Protein AF-A0A6J6DS98-F1 (afdb_monomer_lite)

Structure (mmCIF, N/CA/C/O backbone):
data_AF-A0A6J6DS98-F1
#
_entry.id   AF-A0A6J6DS98-F1
#
loop_
_atom_site.group_PDB
_atom_site.id
_atom_site.type_symbol
_atom_site.label_atom_id
_atom_site.label_alt_id
_atom_site.label_comp_id
_atom_site.label_asym_id
_atom_site.label_entity_id
_atom_site.label_seq_id
_atom_site.pdbx_PDB_ins_code
_atom_site.Cartn_x
_atom_site.Cartn_y
_atom_site.Cartn_z
_atom_site.occupancy
_atom_site.B_iso_or_equiv
_atom_site.auth_seq_id
_atom_site.auth_comp_id
_atom_site.auth_asym_id
_atom_site.auth_atom_id
_atom_site.pdbx_PDB_model_num
ATOM 1 N N . MET A 1 1 ? 5.295 13.228 29.742 1.00 42.59 1 MET A N 1
ATOM 2 C CA . MET A 1 1 ? 6.468 13.276 28.841 1.00 42.59 1 MET A CA 1
ATOM 3 C C . MET A 1 1 ? 5.951 13.680 27.473 1.00 42.59 1 MET A C 1
ATOM 5 O O . MET A 1 1 ? 4.895 13.184 27.105 1.00 42.59 1 MET A O 1
ATOM 9 N N . ALA A 1 2 ? 6.601 14.609 26.771 1.00 43.84 2 ALA A N 1
ATOM 10 C CA . ALA A 1 2 ? 6.193 14.952 25.409 1.00 43.84 2 ALA A CA 1
ATOM 11 C C . ALA A 1 2 ? 6.398 13.718 24.515 1.00 43.84 2 ALA A C 1
ATOM 13 O O . ALA A 1 2 ? 7.506 13.181 24.490 1.00 43.84 2 ALA A O 1
ATOM 14 N N . ARG A 1 3 ? 5.339 13.235 23.849 1.00 55.69 3 ARG A N 1
ATOM 15 C CA . ARG A 1 3 ? 5.468 12.199 22.814 1.00 55.69 3 ARG A CA 1
ATOM 16 C C . ARG A 1 3 ? 6.373 12.773 21.723 1.00 55.69 3 ARG A C 1
ATOM 18 O O . ARG A 1 3 ? 6.116 13.870 21.235 1.00 55.69 3 ARG A O 1
ATOM 25 N N . THR A 1 4 ? 7.465 12.085 21.405 1.00 60.44 4 THR A N 1
ATOM 26 C CA . THR A 1 4 ? 8.293 12.443 20.252 1.00 60.44 4 THR A CA 1
ATOM 27 C C . THR A 1 4 ? 7.434 12.260 19.011 1.00 60.44 4 THR A C 1
ATOM 29 O O . THR A 1 4 ? 6.952 11.161 18.766 1.00 60.44 4 THR A O 1
ATOM 32 N N . GLU A 1 5 ? 7.197 13.336 18.270 1.00 79.94 5 GLU A N 1
ATOM 33 C CA . GLU A 1 5 ? 6.419 13.279 17.038 1.00 79.94 5 GLU A CA 1
ATOM 34 C C . GLU A 1 5 ? 7.203 12.477 15.989 1.00 79.94 5 GLU A C 1
ATOM 36 O O . GLU A 1 5 ? 8.348 12.804 15.669 1.00 79.94 5 GLU A O 1
ATOM 41 N N . ILE A 1 6 ? 6.617 11.373 15.523 1.00 87.44 6 ILE A N 1
ATOM 42 C CA . ILE A 1 6 ? 7.236 10.442 14.574 1.00 87.44 6 ILE A CA 1
ATOM 43 C C . ILE A 1 6 ? 6.803 10.858 13.174 1.00 87.44 6 ILE A C 1
ATOM 45 O O . ILE A 1 6 ? 5.604 10.885 12.890 1.00 87.44 6 ILE A O 1
ATOM 49 N N . SER A 1 7 ? 7.760 11.164 12.296 1.00 90.12 7 SER A N 1
ATOM 50 C CA . SER A 1 7 ? 7.437 11.596 10.934 1.00 90.12 7 SER A CA 1
ATOM 51 C C . SER A 1 7 ? 6.866 10.449 10.096 1.00 90.12 7 SER A C 1
ATOM 53 O O . SER A 1 7 ? 7.230 9.288 10.292 1.00 90.12 7 SER A O 1
ATOM 55 N N . ASP A 1 8 ? 6.031 10.758 9.101 1.00 89.62 8 ASP A N 1
ATOM 56 C CA . ASP A 1 8 ? 5.483 9.753 8.172 1.00 89.62 8 ASP A CA 1
ATOM 57 C C . ASP A 1 8 ? 6.584 8.931 7.498 1.00 89.62 8 ASP A C 1
ATOM 59 O O . ASP A 1 8 ? 6.461 7.726 7.299 1.00 89.62 8 ASP A O 1
ATOM 63 N N . HIS A 1 9 ? 7.715 9.573 7.202 1.00 90.88 9 HIS A N 1
ATOM 64 C CA . HIS A 1 9 ? 8.884 8.897 6.660 1.00 90.88 9 HIS A CA 1
ATOM 65 C C . HIS A 1 9 ? 9.471 7.870 7.637 1.00 90.88 9 HIS A C 1
ATOM 67 O O . HIS A 1 9 ? 9.831 6.762 7.239 1.00 90.88 9 HIS A O 1
ATOM 73 N N . GLN A 1 10 ? 9.571 8.218 8.922 1.00 91.75 10 GLN A N 1
ATOM 74 C CA . GLN A 1 10 ? 10.015 7.280 9.950 1.00 91.75 10 GLN A CA 1
ATOM 75 C C . GLN A 1 10 ? 9.019 6.132 10.117 1.00 91.75 10 GLN A C 1
ATOM 77 O O . GLN A 1 10 ? 9.457 4.986 10.211 1.00 91.75 10 GLN A O 1
ATOM 82 N N . LYS A 1 11 ? 7.710 6.414 10.097 1.00 94.25 11 LYS A N 1
ATOM 83 C CA . LYS A 1 11 ? 6.667 5.380 10.143 1.00 94.25 11 LYS A CA 1
ATOM 84 C C . LYS A 1 11 ? 6.778 4.423 8.962 1.00 94.25 11 LYS A C 1
ATOM 86 O O . LYS A 1 11 ? 6.770 3.222 9.180 1.00 94.25 11 LYS A O 1
ATOM 91 N N . GLU A 1 12 ? 6.991 4.924 7.747 1.00 94.44 12 GLU A N 1
ATOM 92 C CA . GLU A 1 12 ? 7.200 4.093 6.554 1.00 94.44 12 GLU A CA 1
ATOM 93 C C . GLU A 1 12 ? 8.419 3.166 6.719 1.00 94.44 12 GLU A C 1
ATOM 95 O O . GLU A 1 12 ? 8.331 1.956 6.511 1.00 94.44 12 GLU A O 1
ATOM 100 N N . VAL A 1 13 ? 9.563 3.698 7.172 1.00 94.56 13 VAL A N 1
ATOM 101 C CA . VAL A 1 13 ? 10.764 2.883 7.443 1.00 94.56 13 VAL A CA 1
ATOM 102 C C . VAL A 1 13 ? 10.492 1.822 8.512 1.00 94.56 13 VAL A C 1
ATOM 104 O O . VAL A 1 13 ? 10.955 0.686 8.381 1.00 94.56 13 VAL A O 1
ATOM 107 N N . LEU A 1 14 ? 9.790 2.187 9.586 1.00 96.31 14 LEU A N 1
ATOM 108 C CA . LEU A 1 14 ? 9.451 1.271 10.672 1.00 96.31 14 LEU A CA 1
ATOM 109 C C . LEU A 1 14 ? 8.449 0.211 10.218 1.00 96.31 14 LEU A C 1
ATOM 111 O O . LEU A 1 14 ? 8.661 -0.950 10.545 1.00 96.31 14 LEU A O 1
ATOM 115 N N . ALA A 1 15 ? 7.442 0.560 9.419 1.00 97.06 15 ALA A N 1
ATOM 116 C CA . ALA A 1 15 ? 6.448 -0.369 8.893 1.00 97.06 15 ALA A CA 1
ATOM 117 C C . ALA A 1 15 ? 7.119 -1.516 8.127 1.00 97.06 15 ALA A C 1
ATOM 119 O O . ALA A 1 15 ? 6.913 -2.678 8.465 1.00 97.06 15 ALA A O 1
ATOM 120 N N . TRP A 1 16 ? 8.024 -1.214 7.189 1.00 96.94 16 TRP A N 1
ATOM 121 C CA . TRP A 1 16 ? 8.769 -2.253 6.463 1.00 96.94 16 TRP A CA 1
ATOM 122 C C . TRP A 1 16 ? 9.658 -3.106 7.371 1.00 96.94 16 TRP A C 1
ATOM 124 O O . TRP A 1 16 ? 9.783 -4.312 7.157 1.00 96.94 16 TRP A O 1
ATOM 134 N N . LYS A 1 17 ? 10.278 -2.510 8.399 1.00 96.00 17 LYS A N 1
ATOM 135 C CA . LYS A 1 17 ? 11.080 -3.270 9.369 1.00 96.00 17 LYS A CA 1
ATOM 136 C C . LYS A 1 17 ? 10.211 -4.193 10.219 1.00 96.00 17 LYS A C 1
ATOM 138 O O . LYS A 1 17 ? 10.568 -5.353 10.375 1.00 96.00 17 LYS A O 1
ATOM 143 N N . ILE A 1 18 ? 9.089 -3.695 10.736 1.00 96.44 18 ILE A N 1
ATOM 144 C CA . ILE A 1 18 ? 8.149 -4.471 11.550 1.00 96.44 18 ILE A CA 1
ATOM 145 C C . ILE A 1 18 ? 7.563 -5.605 10.715 1.00 96.44 18 ILE A C 1
ATOM 147 O O . ILE A 1 18 ? 7.580 -6.735 11.178 1.00 96.44 18 ILE A O 1
ATOM 151 N N . MET A 1 19 ? 7.142 -5.355 9.471 1.00 95.62 19 MET A N 1
ATOM 152 C CA . MET A 1 19 ? 6.647 -6.416 8.587 1.00 95.62 19 MET A CA 1
ATOM 153 C C . MET A 1 19 ? 7.697 -7.489 8.302 1.00 95.62 19 MET A C 1
ATOM 155 O O . MET A 1 19 ? 7.393 -8.678 8.324 1.00 95.62 19 MET A O 1
ATOM 159 N N . GLY A 1 20 ? 8.948 -7.082 8.065 1.00 92.94 20 GLY A N 1
ATOM 160 C CA . GLY A 1 20 ? 10.054 -8.020 7.885 1.00 92.94 20 GLY A CA 1
ATOM 161 C C . GLY A 1 20 ? 10.330 -8.882 9.121 1.00 92.94 20 GLY A C 1
ATOM 162 O O . GLY A 1 20 ? 10.739 -10.028 8.962 1.00 92.94 20 GLY A O 1
ATOM 163 N N . GLU A 1 21 ? 10.106 -8.356 10.328 1.00 91.38 21 GLU A N 1
ATOM 164 C CA . GLU A 1 21 ? 10.203 -9.125 11.575 1.00 91.38 21 GLU A CA 1
ATOM 165 C C . GLU A 1 21 ? 8.950 -9.976 11.824 1.00 91.38 21 GLU A C 1
ATOM 167 O O . GLU A 1 21 ? 9.078 -11.127 12.218 1.00 91.38 21 GLU A O 1
ATOM 172 N N . ALA A 1 22 ? 7.748 -9.478 11.530 1.00 91.56 22 ALA A N 1
ATOM 173 C CA . ALA A 1 22 ? 6.502 -10.229 11.678 1.00 91.56 22 ALA A CA 1
ATOM 174 C C . ALA A 1 22 ? 6.496 -11.499 10.812 1.00 91.56 22 ALA A C 1
ATOM 176 O O . ALA A 1 22 ? 6.168 -12.578 11.300 1.00 91.56 22 ALA A O 1
ATOM 177 N N . LEU A 1 23 ? 6.968 -11.400 9.564 1.00 89.81 23 LEU A N 1
ATOM 178 C CA . LEU A 1 23 ? 7.145 -12.549 8.666 1.00 89.81 23 LEU A CA 1
ATOM 179 C C . LEU A 1 23 ? 8.096 -13.629 9.211 1.00 89.81 23 LEU A C 1
ATOM 181 O O . LEU A 1 23 ? 8.074 -14.751 8.720 1.00 89.81 23 LEU A O 1
ATOM 185 N N . ARG A 1 24 ? 8.936 -13.320 10.210 1.00 85.25 24 ARG A N 1
ATOM 186 C CA . ARG A 1 24 ? 9.807 -14.315 10.862 1.00 85.25 24 ARG A CA 1
ATOM 187 C C . ARG A 1 24 ? 9.074 -15.193 11.860 1.00 85.25 24 ARG A C 1
ATOM 189 O O . ARG A 1 24 ? 9.526 -16.298 12.134 1.00 85.25 24 ARG A O 1
ATOM 196 N N . PHE A 1 25 ? 7.969 -14.692 12.399 1.00 82.50 25 PHE A N 1
ATOM 197 C CA . PHE A 1 25 ? 7.216 -15.357 13.454 1.00 82.50 25 PHE A CA 1
ATOM 198 C C . PHE A 1 25 ? 5.956 -16.048 12.937 1.00 82.50 25 PHE A C 1
ATOM 200 O O . PHE A 1 25 ? 5.491 -16.990 13.574 1.00 82.50 25 PHE A O 1
ATOM 207 N N . ILE A 1 26 ? 5.412 -15.602 11.800 1.00 84.06 26 ILE A N 1
ATOM 208 C CA . ILE A 1 26 ? 4.175 -16.147 11.240 1.00 84.06 26 ILE A CA 1
ATOM 209 C C . ILE A 1 26 ? 4.497 -17.240 10.217 1.00 84.06 26 ILE A C 1
ATOM 211 O O . ILE A 1 26 ? 5.080 -16.965 9.171 1.00 84.06 26 ILE A O 1
ATOM 215 N N . ASP A 1 27 ? 4.058 -18.471 10.485 1.00 79.38 27 ASP A N 1
ATOM 216 C CA . ASP A 1 27 ? 4.181 -19.590 9.541 1.00 79.38 27 ASP A CA 1
ATOM 217 C C . ASP A 1 27 ? 2.947 -19.709 8.635 1.00 79.38 27 ASP A C 1
ATOM 219 O O . ASP A 1 27 ? 2.172 -20.664 8.705 1.00 79.38 27 ASP A O 1
ATOM 223 N N . GLN A 1 28 ? 2.725 -18.688 7.810 1.00 82.69 28 GLN A N 1
ATOM 224 C CA . GLN A 1 28 ? 1.667 -18.670 6.800 1.00 82.69 28 GLN A CA 1
ATOM 225 C C . GLN A 1 28 ? 2.231 -18.162 5.471 1.00 82.69 28 GLN A C 1
ATOM 227 O O . GLN A 1 28 ? 3.170 -17.366 5.449 1.00 82.69 28 GLN A O 1
ATOM 232 N N . ASP A 1 29 ? 1.650 -18.607 4.356 1.00 85.00 29 ASP A N 1
ATOM 233 C CA . ASP A 1 29 ? 1.965 -18.047 3.038 1.00 85.00 29 ASP A CA 1
ATOM 234 C C . ASP A 1 29 ? 1.260 -16.693 2.900 1.00 85.00 29 ASP A C 1
ATOM 236 O O . ASP A 1 29 ? 0.074 -16.618 2.562 1.00 85.00 29 ASP A O 1
ATOM 240 N N . LEU A 1 30 ? 1.985 -15.633 3.262 1.00 89.81 30 LEU A N 1
ATOM 241 C CA . LEU A 1 30 ? 1.482 -14.266 3.313 1.00 89.81 30 LEU A CA 1
ATOM 242 C C . LEU A 1 30 ? 2.013 -13.428 2.158 1.00 89.81 30 LEU A C 1
ATOM 244 O O . LEU A 1 30 ? 3.120 -13.616 1.652 1.00 89.81 30 LEU A O 1
ATOM 248 N N . VAL A 1 31 ? 1.220 -12.439 1.773 1.00 90.06 31 VAL A N 1
ATOM 249 C CA . VAL A 1 31 ? 1.548 -11.473 0.729 1.00 90.06 31 VAL A CA 1
ATOM 250 C C . VAL A 1 31 ? 1.290 -10.055 1.219 1.00 90.06 31 VAL A C 1
ATOM 252 O O . VAL A 1 31 ? 0.510 -9.830 2.145 1.00 90.06 31 VAL A O 1
ATOM 255 N N . PHE A 1 32 ? 1.975 -9.097 0.599 1.00 92.19 32 PHE A N 1
ATOM 256 C CA . PHE A 1 32 ? 1.816 -7.681 0.907 1.00 92.19 32 PHE A CA 1
ATOM 257 C C . PHE A 1 32 ? 0.614 -7.088 0.182 1.00 92.19 32 PHE A C 1
ATOM 259 O O . PHE A 1 32 ? 0.380 -7.391 -0.987 1.00 92.19 32 PHE A O 1
ATOM 266 N N . ALA A 1 33 ? -0.085 -6.185 0.860 1.00 89.56 33 ALA A N 1
ATOM 267 C CA . ALA A 1 33 ? -1.083 -5.313 0.262 1.00 89.56 33 ALA A CA 1
ATOM 268 C C . ALA A 1 33 ? -1.032 -3.926 0.917 1.00 89.56 33 ALA A C 1
ATOM 270 O O . ALA A 1 33 ? -0.822 -3.820 2.126 1.00 89.56 33 ALA A O 1
ATOM 271 N N . ASP A 1 34 ? -1.246 -2.877 0.124 1.00 89.19 34 ASP A N 1
ATOM 272 C CA . ASP A 1 34 ? -1.616 -1.560 0.645 1.00 89.19 34 ASP A CA 1
ATOM 273 C C . ASP A 1 34 ? -3.147 -1.529 0.745 1.00 89.19 34 ASP A C 1
ATOM 275 O O . ASP A 1 34 ? -3.840 -1.563 -0.272 1.00 89.19 34 ASP A O 1
ATOM 279 N N . LEU A 1 35 ? -3.670 -1.535 1.974 1.00 86.75 35 LEU A N 1
ATOM 280 C CA . LEU A 1 35 ? -5.106 -1.551 2.250 1.00 86.75 35 LEU A CA 1
ATOM 281 C C . LEU A 1 35 ? -5.560 -0.221 2.842 1.00 86.75 35 LEU A C 1
ATOM 283 O O . LEU A 1 35 ? -4.871 0.392 3.661 1.00 86.75 35 LEU A O 1
ATOM 287 N N . HIS A 1 36 ? -6.780 0.167 2.484 1.00 84.88 36 HIS A N 1
ATOM 288 C CA . HIS A 1 36 ? -7.376 1.435 2.886 1.00 84.88 36 HIS A CA 1
ATOM 289 C C . HIS A 1 36 ? -8.718 1.249 3.618 1.00 84.88 36 HIS A C 1
ATOM 291 O O . HIS A 1 36 ? -9.769 1.685 3.125 1.00 84.88 36 HIS A O 1
ATOM 297 N N . PRO A 1 37 ? -8.732 0.588 4.796 1.00 79.56 37 PRO A N 1
ATOM 298 C CA . PRO A 1 37 ? -9.970 0.315 5.514 1.00 79.56 37 PRO A CA 1
ATOM 299 C C . PRO A 1 37 ? -10.691 1.605 5.930 1.00 79.56 37 PRO A C 1
ATOM 301 O O . PRO A 1 37 ? -10.142 2.709 5.911 1.00 79.56 37 PRO A O 1
ATOM 304 N N . GLY A 1 38 ? -11.970 1.470 6.291 1.00 73.19 38 GLY A N 1
ATOM 305 C CA . GLY A 1 38 ? -12.798 2.617 6.678 1.00 73.19 38 GLY A CA 1
ATOM 306 C C . GLY A 1 38 ? -13.121 3.569 5.522 1.00 73.19 38 GLY A C 1
ATOM 307 O O . GLY A 1 38 ? -13.529 4.701 5.760 1.00 73.19 38 GLY A O 1
ATOM 308 N N . GLY A 1 39 ? -12.952 3.126 4.276 1.00 64.62 39 GLY A N 1
ATOM 309 C CA . GLY A 1 39 ? -13.270 3.932 3.105 1.00 64.62 39 GLY A CA 1
ATOM 310 C C . GLY A 1 39 ? -12.155 4.900 2.695 1.00 64.62 39 GLY A C 1
ATOM 311 O O . GLY A 1 39 ? -12.459 6.020 2.291 1.00 64.62 39 GLY A O 1
ATOM 312 N N . GLY A 1 40 ? -10.880 4.536 2.893 1.00 68.62 40 GLY A N 1
ATOM 313 C CA . GLY A 1 40 ? -9.751 5.461 2.703 1.00 68.62 40 GLY A CA 1
ATOM 314 C C . GLY A 1 40 ? -9.308 6.215 3.957 1.00 68.62 40 GLY A C 1
ATOM 315 O O . GLY A 1 40 ? -8.419 7.055 3.874 1.00 68.62 40 GLY A O 1
ATOM 316 N N . GLN A 1 41 ? -9.911 5.942 5.118 1.00 70.50 41 GLN A N 1
ATOM 317 C CA . GLN A 1 41 ? -9.569 6.624 6.376 1.00 70.50 41 GLN A CA 1
ATOM 318 C C . GLN A 1 41 ? -8.209 6.214 6.936 1.00 70.50 41 GLN A C 1
ATOM 320 O O . GLN A 1 41 ? -7.605 6.963 7.702 1.00 70.50 41 GLN A O 1
ATOM 325 N N . TYR A 1 42 ? -7.747 5.025 6.570 1.00 83.06 42 TYR A N 1
ATOM 326 C CA . TYR A 1 42 ? -6.487 4.474 7.028 1.00 83.06 42 TYR A CA 1
ATOM 327 C C . TYR A 1 42 ? -5.584 4.172 5.838 1.00 83.06 42 TYR A C 1
ATOM 329 O O . TYR A 1 42 ? -6.048 3.861 4.740 1.00 83.06 42 TYR A O 1
ATOM 337 N N . ASP A 1 43 ? -4.283 4.262 6.078 1.00 89.19 43 ASP A N 1
ATOM 338 C CA . ASP A 1 43 ? -3.249 3.878 5.128 1.00 89.19 43 ASP A CA 1
ATOM 339 C C . ASP A 1 43 ? -2.444 2.740 5.748 1.00 89.19 43 ASP A C 1
ATOM 341 O O . ASP A 1 43 ? -1.606 2.972 6.624 1.00 89.19 43 ASP A O 1
ATOM 345 N N . CYS A 1 44 ? -2.758 1.506 5.356 1.00 92.00 44 CYS A N 1
ATOM 346 C CA . CYS A 1 44 ? -2.230 0.315 5.999 1.00 92.00 44 CYS A CA 1
ATOM 347 C C . CYS A 1 44 ? -1.313 -0.471 5.066 1.00 92.00 44 CYS A C 1
ATOM 349 O O . CYS A 1 44 ? -1.780 -1.099 4.115 1.00 92.00 44 CYS A O 1
ATOM 351 N N . LEU A 1 45 ? -0.031 -0.567 5.427 1.00 95.12 45 LEU A N 1
ATOM 352 C CA . LEU A 1 45 ? 0.788 -1.670 4.931 1.00 95.12 45 LEU A CA 1
ATOM 353 C C . LEU A 1 45 ? 0.289 -2.945 5.613 1.00 95.12 45 LEU A C 1
ATOM 355 O O . LEU A 1 45 ? 0.181 -2.976 6.841 1.00 95.12 45 LEU A O 1
ATOM 359 N N . SER A 1 46 ? -0.033 -3.973 4.834 1.00 93.81 46 SER A N 1
ATOM 360 C CA . SER A 1 46 ? -0.762 -5.142 5.328 1.00 93.81 46 SER A CA 1
ATOM 361 C C . SER A 1 46 ? -0.141 -6.462 4.877 1.00 93.81 46 SER A C 1
ATOM 363 O O . SER A 1 46 ? 0.444 -6.546 3.797 1.00 93.81 46 SER A O 1
ATOM 365 N N . LEU A 1 47 ? -0.301 -7.493 5.708 1.00 93.50 47 LEU A N 1
ATOM 366 C CA . LEU A 1 47 ? -0.065 -8.895 5.383 1.00 93.50 47 LEU A CA 1
ATOM 367 C C . LEU A 1 47 ? -1.404 -9.621 5.310 1.00 93.50 47 LEU A C 1
ATOM 369 O O . LEU A 1 47 ? -2.208 -9.559 6.248 1.00 93.50 47 LEU A O 1
ATOM 373 N N . ILE A 1 48 ? -1.616 -10.329 4.209 1.00 91.56 48 ILE A N 1
ATOM 374 C CA . ILE A 1 48 ? -2.838 -11.089 3.951 1.00 91.56 48 ILE A CA 1
ATOM 375 C C . ILE A 1 48 ? -2.504 -12.492 3.442 1.00 91.56 48 ILE A C 1
ATOM 377 O O . ILE A 1 48 ? -1.425 -12.708 2.889 1.00 91.56 48 ILE A O 1
ATOM 381 N N . SER A 1 49 ? -3.418 -13.444 3.619 1.00 89.56 49 SER A N 1
ATOM 382 C CA . SER A 1 49 ? -3.286 -14.787 3.044 1.00 89.56 49 SER A CA 1
ATOM 383 C C . SER A 1 49 ? -3.649 -14.811 1.553 1.00 89.56 49 SER A C 1
ATOM 385 O O . SER A 1 49 ? -4.234 -13.864 1.017 1.00 89.56 49 SER A O 1
ATOM 387 N N . ARG A 1 50 ? -3.377 -15.931 0.870 1.00 84.94 50 ARG A N 1
ATOM 388 C CA . ARG A 1 50 ? -3.814 -16.149 -0.525 1.00 84.94 50 ARG A CA 1
ATOM 389 C C . ARG A 1 50 ? -5.332 -16.132 -0.705 1.00 84.94 50 ARG A C 1
ATOM 391 O O . ARG A 1 50 ? -5.831 -15.820 -1.788 1.00 84.94 50 ARG A O 1
ATOM 398 N N . GLU A 1 51 ? -6.064 -16.459 0.350 1.00 86.69 51 GLU A N 1
ATOM 399 C CA . GLU A 1 51 ? -7.524 -16.431 0.429 1.00 86.69 51 GLU A CA 1
ATOM 400 C C . GLU A 1 51 ? -8.071 -15.037 0.762 1.00 86.69 51 GLU A C 1
ATOM 402 O O . GLU A 1 51 ? -9.280 -14.890 0.947 1.00 86.69 51 GLU A O 1
ATOM 407 N N . SER A 1 52 ? -7.198 -14.023 0.797 1.00 85.00 52 SER A N 1
ATOM 408 C CA . SER A 1 52 ? -7.534 -12.626 1.085 1.00 85.00 52 SER A CA 1
ATOM 409 C C . SER A 1 52 ? -7.929 -12.385 2.545 1.00 85.00 52 SER A C 1
ATOM 411 O O . SER A 1 52 ? -8.603 -11.402 2.853 1.00 85.00 52 SER A O 1
ATOM 413 N N . GLU A 1 53 ? -7.526 -13.269 3.466 1.00 88.94 53 GLU A N 1
ATOM 414 C CA . GLU A 1 53 ? -7.722 -13.031 4.894 1.00 88.94 53 GLU A CA 1
ATOM 415 C C . GLU A 1 53 ? -6.691 -12.024 5.403 1.00 88.94 53 GLU A C 1
ATOM 417 O O . GLU A 1 53 ? -5.491 -12.202 5.204 1.00 88.94 53 GLU A O 1
ATOM 422 N N . ILE A 1 54 ? -7.152 -10.979 6.092 1.00 90.06 54 ILE A N 1
ATOM 423 C CA . ILE A 1 54 ? -6.267 -9.988 6.706 1.00 90.06 54 ILE A CA 1
ATOM 424 C C . ILE A 1 54 ? -5.644 -10.580 7.969 1.00 90.06 54 ILE A C 1
ATOM 426 O O . ILE A 1 54 ? -6.358 -10.929 8.911 1.00 90.06 54 ILE A O 1
ATOM 430 N N . VAL A 1 55 ? -4.313 -10.666 7.989 1.00 91.25 55 VAL A N 1
ATOM 431 C CA . VAL A 1 55 ? -3.548 -11.180 9.132 1.00 91.25 55 VAL A CA 1
ATOM 432 C C . VAL A 1 55 ? -3.010 -10.035 9.977 1.00 91.25 55 VAL A C 1
ATOM 434 O O . VAL A 1 55 ? -3.171 -10.045 11.194 1.00 91.25 55 VAL A O 1
ATOM 437 N N . LEU A 1 56 ? -2.414 -9.028 9.338 1.00 94.31 56 LEU A N 1
ATOM 438 C CA . LEU A 1 56 ? -1.840 -7.873 10.021 1.00 94.31 56 LEU A CA 1
ATOM 439 C C . LEU A 1 56 ? -1.981 -6.618 9.163 1.00 94.31 56 LEU A C 1
ATOM 441 O O . LEU A 1 56 ? -1.662 -6.642 7.980 1.00 94.31 56 LEU A O 1
ATOM 445 N N . MET A 1 57 ? -2.384 -5.509 9.769 1.00 95.19 57 MET A N 1
ATOM 446 C CA . MET A 1 57 ? -2.369 -4.173 9.176 1.00 95.19 57 MET A CA 1
ATOM 447 C C . MET A 1 57 ? -1.590 -3.230 10.080 1.00 95.19 57 MET A C 1
ATOM 449 O O . MET A 1 57 ? -1.850 -3.189 11.279 1.00 95.19 57 MET A O 1
ATOM 453 N N . LEU A 1 58 ? -0.676 -2.444 9.516 1.00 96.75 58 LEU A N 1
ATOM 454 C CA . LEU A 1 58 ? 0.027 -1.377 10.225 1.00 96.75 58 LEU A CA 1
ATOM 455 C C . LEU A 1 58 ? -0.434 -0.023 9.685 1.00 96.75 58 LEU A C 1
ATOM 457 O O . LEU A 1 58 ? -0.112 0.328 8.550 1.00 96.75 58 LEU A O 1
ATOM 461 N N . ASN A 1 59 ? -1.166 0.746 10.491 1.00 93.56 59 ASN A N 1
ATOM 462 C CA . ASN A 1 59 ? -1.725 2.030 10.082 1.00 93.56 59 ASN A CA 1
ATOM 463 C C . ASN A 1 59 ? -0.655 3.131 10.097 1.00 93.56 59 ASN A C 1
ATOM 465 O O . ASN A 1 59 ? -0.353 3.719 11.139 1.00 93.56 59 ASN A O 1
ATOM 469 N N . ARG A 1 60 ? -0.113 3.447 8.920 1.00 91.56 60 ARG A N 1
ATOM 470 C CA . ARG A 1 60 ? 0.917 4.472 8.705 1.00 91.56 60 ARG A CA 1
ATOM 471 C C . ARG A 1 60 ? 0.417 5.885 8.998 1.00 91.56 60 ARG A C 1
ATOM 473 O O . ARG A 1 60 ? 1.191 6.715 9.470 1.00 91.56 60 ARG A O 1
ATOM 480 N N . ALA A 1 61 ? -0.872 6.150 8.787 1.00 87.06 61 ALA A N 1
ATOM 481 C CA . ALA A 1 61 ? -1.488 7.435 9.119 1.00 87.06 61 ALA A CA 1
ATOM 482 C C . ALA A 1 61 ? -1.721 7.604 10.635 1.00 87.06 61 ALA A C 1
ATOM 484 O O . ALA A 1 61 ? -1.751 8.724 11.141 1.00 87.06 61 ALA A O 1
ATOM 485 N N . GLY A 1 62 ? -1.841 6.501 11.379 1.00 88.00 62 GLY A N 1
ATOM 486 C CA . GLY A 1 62 ? -2.091 6.484 12.823 1.00 88.00 62 GLY A CA 1
ATOM 487 C C . GLY A 1 62 ? -0.910 5.979 13.651 1.00 88.00 62 GLY A C 1
ATOM 488 O O . GLY A 1 62 ? 0.253 6.176 13.285 1.00 88.00 62 GLY A O 1
ATOM 489 N N . SER A 1 63 ? -1.238 5.364 14.790 1.00 88.56 63 SER A N 1
ATOM 490 C CA . SER A 1 63 ? -0.325 4.752 15.773 1.00 88.56 63 SER A CA 1
ATOM 491 C C . SER A 1 63 ? -0.686 3.302 16.101 1.00 88.56 63 SER A C 1
ATOM 493 O O . SER A 1 63 ? -0.212 2.771 17.105 1.00 88.56 63 SER A O 1
ATOM 495 N N . SER A 1 64 ? -1.525 2.674 15.274 1.00 91.56 64 SER A N 1
ATOM 496 C CA . SER A 1 64 ? -2.129 1.381 15.572 1.00 91.56 64 SER A CA 1
ATOM 497 C C . SER A 1 64 ? -1.797 0.291 14.559 1.00 91.56 64 SER A C 1
ATOM 499 O O . SER A 1 64 ? -1.546 0.548 13.379 1.00 91.56 64 SER A O 1
ATOM 501 N N . ALA A 1 65 ? -1.816 -0.948 15.036 1.00 93.44 65 ALA A N 1
ATOM 502 C CA . ALA A 1 65 ? -1.924 -2.143 14.218 1.00 93.44 65 ALA A CA 1
ATOM 503 C C . ALA A 1 65 ? -3.291 -2.792 14.428 1.00 93.44 65 ALA A C 1
ATOM 505 O O . ALA A 1 65 ? -3.914 -2.613 15.473 1.00 93.44 65 ALA A O 1
ATOM 506 N N . ALA A 1 66 ? -3.745 -3.574 13.457 1.00 91.81 66 ALA A N 1
ATOM 507 C CA . ALA A 1 66 ? -4.972 -4.348 13.576 1.00 91.81 66 ALA A CA 1
ATOM 508 C C . ALA A 1 66 ? -4.824 -5.743 12.961 1.00 91.81 66 ALA A C 1
ATOM 510 O O . ALA A 1 66 ? -4.086 -5.932 11.992 1.00 91.81 66 ALA A O 1
ATOM 511 N N . GLY A 1 67 ? -5.548 -6.698 13.538 1.00 86.38 67 GLY A N 1
ATOM 512 C CA . GLY A 1 67 ? -5.746 -8.057 13.032 1.00 86.38 67 GLY A CA 1
ATOM 513 C C . GLY A 1 67 ? -7.235 -8.339 12.808 1.00 86.38 67 GLY A C 1
ATOM 514 O O . GLY A 1 67 ? -8.034 -7.409 12.708 1.00 86.38 67 GLY A O 1
ATOM 515 N N . LYS A 1 68 ? -7.626 -9.621 12.742 1.00 75.31 68 LYS A N 1
ATOM 516 C CA . LYS A 1 68 ? -9.013 -10.050 12.445 1.00 75.31 68 LYS A CA 1
ATOM 517 C C . LYS A 1 68 ? -10.086 -9.315 13.262 1.00 75.31 68 LYS A C 1
ATOM 519 O O . LYS A 1 68 ? -11.102 -8.918 12.695 1.00 75.31 68 LYS A O 1
ATOM 524 N N . THR A 1 69 ? -9.888 -9.158 14.568 1.00 70.88 69 THR A N 1
ATOM 525 C CA . THR A 1 69 ? -10.886 -8.554 15.473 1.00 70.88 69 THR A CA 1
ATOM 526 C C . THR A 1 69 ? -10.326 -7.502 16.414 1.00 70.88 69 THR A C 1
ATOM 528 O O . THR A 1 69 ? -11.092 -6.702 16.950 1.00 70.88 69 THR A O 1
ATOM 531 N N . ASP A 1 70 ? -9.010 -7.480 16.589 1.00 83.25 70 ASP A N 1
ATOM 532 C CA . ASP A 1 70 ? -8.347 -6.712 17.632 1.00 83.25 70 ASP A CA 1
ATOM 533 C C . ASP A 1 70 ? -7.442 -5.637 17.035 1.00 83.25 70 ASP A C 1
ATOM 535 O O . ASP A 1 70 ? -7.037 -5.699 15.868 1.00 83.25 70 ASP A O 1
ATOM 539 N N . HIS A 1 71 ? -7.153 -4.624 17.845 1.00 90.00 71 HIS A N 1
ATOM 540 C CA . HIS A 1 71 ? -6.233 -3.549 17.503 1.00 90.00 71 HIS A CA 1
ATOM 541 C C . HIS A 1 71 ? -5.261 -3.308 18.651 1.00 90.00 71 HIS A C 1
ATOM 543 O O . HIS A 1 71 ? -5.582 -3.524 19.818 1.00 90.00 71 HIS A O 1
ATOM 549 N N . VAL A 1 72 ? -4.072 -2.849 18.288 1.00 89.81 72 VAL A N 1
ATOM 550 C CA . VAL A 1 72 ? -2.958 -2.581 19.192 1.00 89.81 72 VAL A CA 1
ATOM 551 C C . VAL A 1 72 ? -2.500 -1.159 18.945 1.00 89.81 72 VAL A C 1
ATOM 553 O O . VAL A 1 72 ? -2.280 -0.779 17.800 1.00 89.81 72 VAL A O 1
ATOM 556 N N . GLU A 1 73 ? -2.349 -0.376 20.004 1.00 91.44 73 GLU A N 1
ATOM 557 C CA . GLU A 1 73 ? -1.875 1.009 19.941 1.00 91.44 73 GLU A CA 1
ATOM 558 C C . GLU A 1 73 ? -0.378 1.112 20.277 1.00 91.44 73 GLU A C 1
ATOM 560 O O . GLU A 1 73 ? 0.252 0.149 20.723 1.00 91.44 73 GLU A O 1
ATOM 565 N N . ASP A 1 74 ? 0.184 2.305 20.071 1.00 88.88 74 ASP A N 1
ATOM 566 C CA . ASP A 1 74 ? 1.568 2.676 20.400 1.00 88.88 74 ASP A CA 1
ATOM 567 C C . ASP A 1 74 ? 2.638 1.789 19.706 1.00 88.88 74 ASP A C 1
ATOM 569 O O . ASP A 1 74 ? 3.737 1.541 20.228 1.00 88.88 74 ASP A O 1
ATOM 573 N N . ILE A 1 75 ? 2.332 1.294 18.497 1.00 92.19 75 ILE A N 1
ATOM 574 C CA . ILE A 1 75 ? 3.212 0.370 17.759 1.00 92.19 75 ILE A CA 1
ATOM 575 C C . ILE A 1 75 ? 4.528 1.035 17.333 1.00 92.19 75 ILE A C 1
ATOM 577 O O . ILE A 1 75 ? 5.590 0.403 17.325 1.00 92.19 75 ILE A O 1
ATOM 581 N N . TRP A 1 76 ? 4.484 2.331 17.017 1.00 93.75 76 TRP A N 1
ATOM 582 C CA . TRP A 1 76 ? 5.645 3.090 16.559 1.00 93.75 76 TRP A CA 1
ATOM 583 C C . TRP A 1 76 ? 6.544 3.483 17.727 1.00 93.75 76 TRP A C 1
ATOM 585 O O . TRP A 1 76 ? 7.765 3.365 17.634 1.00 93.75 76 TRP A O 1
ATOM 595 N N . GLU A 1 77 ? 5.950 3.885 18.847 1.00 90.25 77 GLU A N 1
ATOM 596 C CA . GLU A 1 77 ? 6.637 4.175 20.099 1.00 90.25 77 GLU A CA 1
ATOM 597 C C . GLU A 1 77 ? 7.403 2.949 20.593 1.00 90.25 77 GLU A C 1
ATOM 599 O O . GLU A 1 77 ? 8.575 3.061 20.959 1.00 90.25 77 GLU A O 1
ATOM 604 N N . THR A 1 78 ? 6.776 1.772 20.531 1.00 88.94 78 THR A N 1
ATOM 605 C CA . THR A 1 78 ? 7.418 0.493 20.863 1.00 88.94 78 THR A CA 1
ATOM 606 C C . THR A 1 78 ? 8.606 0.226 19.939 1.00 88.94 78 THR A C 1
ATOM 608 O O . THR A 1 78 ? 9.710 -0.080 20.399 1.00 88.94 78 THR A O 1
ATOM 611 N N . ALA A 1 79 ? 8.423 0.427 18.631 1.00 91.75 79 ALA A N 1
ATOM 612 C CA . ALA A 1 79 ? 9.474 0.196 17.646 1.00 91.75 79 ALA A CA 1
ATOM 613 C C . ALA A 1 79 ? 10.674 1.147 17.795 1.00 91.75 79 ALA A C 1
ATOM 615 O O . ALA A 1 79 ? 11.808 0.749 17.524 1.00 91.75 79 ALA A O 1
ATOM 616 N N . ILE A 1 80 ? 10.441 2.390 18.227 1.00 91.00 80 ILE A N 1
ATOM 617 C CA . ILE A 1 80 ? 11.497 3.377 18.493 1.00 91.00 80 ILE A CA 1
ATOM 618 C C . ILE A 1 80 ? 12.207 3.091 19.812 1.00 91.00 80 ILE A C 1
ATOM 620 O O . ILE A 1 80 ? 13.435 3.162 19.874 1.00 91.00 80 ILE A O 1
ATOM 624 N N . LYS A 1 81 ? 11.443 2.815 20.873 1.00 88.69 81 LYS A N 1
ATOM 625 C CA . LYS A 1 81 ? 11.977 2.623 22.223 1.00 88.69 81 LYS A CA 1
ATOM 626 C C . LYS A 1 81 ? 12.813 1.353 22.321 1.00 88.69 81 LYS A C 1
ATOM 628 O O . LYS A 1 81 ? 13.829 1.354 23.013 1.00 88.69 81 LYS A O 1
ATOM 633 N N . GLU A 1 82 ? 12.380 0.287 21.655 1.00 87.94 82 GLU A N 1
ATOM 634 C CA . GLU A 1 82 ? 13.000 -1.029 21.772 1.00 87.94 82 GLU A CA 1
ATOM 635 C C . GLU A 1 82 ? 13.679 -1.440 20.469 1.00 87.94 82 GLU A C 1
ATOM 637 O O . GLU A 1 82 ? 14.909 -1.472 20.402 1.00 87.94 82 GLU A O 1
ATOM 642 N N . ASN A 1 83 ? 12.891 -1.782 19.449 1.00 87.56 83 ASN A N 1
ATOM 643 C CA . ASN A 1 83 ? 13.276 -2.014 18.052 1.00 87.56 83 ASN A CA 1
ATOM 644 C C . ASN A 1 83 ? 12.072 -2.611 17.291 1.00 87.56 83 ASN A C 1
ATOM 646 O O . ASN A 1 83 ? 11.058 -2.980 17.882 1.00 87.56 83 ASN A O 1
ATOM 650 N N . ALA A 1 84 ? 12.202 -2.761 15.970 1.00 92.38 84 ALA A N 1
ATOM 651 C CA . ALA A 1 84 ? 11.150 -3.326 15.122 1.00 92.38 84 ALA A CA 1
ATOM 652 C C . ALA A 1 84 ? 10.757 -4.770 15.481 1.00 92.38 84 ALA A C 1
ATOM 654 O O . ALA A 1 84 ? 9.596 -5.134 15.326 1.00 92.38 84 ALA A O 1
ATOM 655 N N . ARG A 1 85 ? 11.697 -5.581 15.981 1.00 88.88 85 ARG A N 1
ATOM 656 C CA . ARG A 1 85 ? 11.431 -6.968 16.378 1.00 88.88 85 ARG A CA 1
ATOM 657 C C . ARG A 1 85 ? 10.568 -7.030 17.634 1.00 88.88 85 ARG A C 1
ATOM 659 O O . ARG A 1 85 ? 9.587 -7.761 17.653 1.00 88.88 85 ARG A O 1
ATOM 666 N N . ALA A 1 86 ? 10.909 -6.240 18.651 1.00 82.56 86 ALA A N 1
ATOM 667 C CA . ALA A 1 86 ? 10.113 -6.116 19.867 1.00 82.56 86 ALA A CA 1
ATOM 668 C C . ALA A 1 86 ? 8.694 -5.619 19.553 1.00 82.56 86 ALA A C 1
ATOM 670 O O . ALA A 1 86 ? 7.726 -6.195 20.039 1.00 82.56 86 ALA A O 1
ATOM 671 N N . ALA A 1 87 ? 8.563 -4.624 18.667 1.00 91.62 87 ALA A N 1
ATOM 672 C CA . ALA A 1 87 ? 7.259 -4.159 18.202 1.00 91.62 87 ALA A CA 1
ATOM 673 C C . ALA A 1 87 ? 6.475 -5.249 17.458 1.00 91.62 87 ALA A C 1
ATOM 675 O O . ALA A 1 87 ? 5.295 -5.425 17.736 1.00 91.62 87 ALA A O 1
ATOM 676 N N . ALA A 1 88 ? 7.115 -6.012 16.565 1.00 89.88 88 ALA A N 1
ATOM 677 C CA . ALA A 1 88 ? 6.464 -7.133 15.892 1.00 89.88 88 ALA A CA 1
ATOM 678 C C . ALA A 1 88 ? 5.958 -8.173 16.904 1.00 89.88 88 ALA A C 1
ATOM 680 O O . ALA A 1 88 ? 4.781 -8.503 16.886 1.00 89.88 88 ALA A O 1
ATOM 681 N N . MET A 1 89 ? 6.802 -8.626 17.835 1.00 84.62 89 MET A N 1
ATOM 682 C CA . MET A 1 89 ? 6.396 -9.591 18.867 1.00 84.62 89 MET A CA 1
ATOM 683 C C . MET A 1 89 ? 5.245 -9.074 19.739 1.00 84.62 89 MET A C 1
ATOM 685 O O . MET A 1 89 ? 4.319 -9.826 20.029 1.00 84.62 89 MET A O 1
ATOM 689 N N . TYR A 1 90 ? 5.292 -7.800 20.136 1.00 86.94 90 TYR A N 1
ATOM 690 C CA . TYR A 1 90 ? 4.220 -7.148 20.888 1.00 86.94 90 TYR A CA 1
ATOM 691 C C . TYR A 1 90 ? 2.902 -7.170 20.107 1.00 86.94 90 TYR A C 1
ATOM 693 O O . TYR A 1 90 ? 1.907 -7.680 20.610 1.00 86.94 90 TYR A O 1
ATOM 701 N N . ILE A 1 91 ? 2.912 -6.713 18.852 1.00 91.25 91 ILE A N 1
ATOM 702 C CA . ILE A 1 91 ? 1.722 -6.690 17.994 1.00 91.25 91 ILE A CA 1
ATOM 703 C C . ILE A 1 91 ? 1.146 -8.096 17.816 1.00 91.25 91 ILE A C 1
ATOM 705 O O . ILE A 1 91 ? -0.050 -8.292 17.999 1.00 91.25 91 ILE A O 1
ATOM 709 N N . LEU A 1 92 ? 1.983 -9.080 17.472 1.00 85.81 92 LEU A N 1
ATOM 710 C CA . LEU A 1 92 ? 1.526 -10.451 17.238 1.00 85.81 92 LEU A CA 1
ATOM 711 C C . LEU A 1 92 ? 0.937 -11.076 18.507 1.00 85.81 92 LEU A C 1
ATOM 713 O O . LEU A 1 92 ? -0.106 -11.721 18.435 1.00 85.81 92 LEU A O 1
ATOM 717 N N . SER A 1 93 ? 1.563 -10.839 19.664 1.00 83.44 93 SER A N 1
ATOM 718 C CA . SER A 1 93 ? 1.070 -11.313 20.959 1.00 83.44 93 SER A CA 1
ATOM 719 C C . SER A 1 93 ? -0.282 -10.699 21.320 1.00 83.44 93 SER A C 1
ATOM 721 O O . SER A 1 93 ? -1.199 -11.424 21.696 1.00 83.44 93 SER A O 1
ATOM 723 N N . GLU A 1 94 ? -0.423 -9.378 21.204 1.00 86.50 94 GLU A N 1
ATOM 724 C CA . GLU A 1 94 ? -1.663 -8.674 21.556 1.00 86.50 94 GLU A CA 1
ATOM 725 C C . GLU A 1 94 ? -2.809 -8.983 20.580 1.00 86.50 94 GLU A C 1
ATOM 727 O O . GLU A 1 94 ? -3.965 -9.051 20.987 1.00 86.50 94 GLU A O 1
ATOM 732 N N . LEU A 1 95 ? -2.501 -9.233 19.303 1.00 84.81 95 LEU A N 1
ATOM 733 C CA . LEU A 1 95 ? -3.484 -9.668 18.305 1.00 84.81 95 LEU A CA 1
ATOM 734 C C . LEU A 1 95 ? -3.811 -11.169 18.380 1.00 84.81 95 LEU A C 1
ATOM 736 O O . LEU A 1 95 ? -4.628 -11.646 17.591 1.00 84.81 95 LEU A O 1
ATOM 740 N N . GLY A 1 96 ? -3.167 -11.926 19.274 1.00 82.12 96 GLY A N 1
ATOM 741 C CA . GLY A 1 96 ? -3.357 -13.373 19.388 1.00 82.12 96 GLY A CA 1
ATOM 742 C C . GLY A 1 96 ? -2.974 -14.140 18.117 1.00 82.12 96 GLY A C 1
ATOM 743 O O . GLY A 1 96 ? -3.599 -15.149 17.799 1.00 82.12 96 GLY A O 1
ATOM 744 N N . ILE A 1 97 ? -1.988 -13.647 17.361 1.00 82.44 97 ILE A N 1
ATOM 745 C CA . ILE A 1 97 ? -1.491 -14.309 16.153 1.00 82.44 97 ILE A CA 1
ATOM 746 C C . ILE A 1 97 ? -0.502 -15.398 16.569 1.00 82.44 97 ILE A C 1
ATOM 748 O O . ILE A 1 97 ? 0.482 -15.120 17.256 1.00 82.44 97 ILE A O 1
ATOM 752 N N . ASP A 1 98 ? -0.749 -16.632 16.125 1.00 78.50 98 ASP A N 1
ATOM 753 C CA . ASP A 1 98 ? 0.122 -17.770 16.419 1.00 78.50 98 ASP A CA 1
ATOM 754 C C . ASP A 1 98 ? 1.544 -17.529 15.889 1.00 78.50 98 ASP A C 1
ATOM 756 O O . ASP A 1 98 ? 1.768 -17.344 14.689 1.00 78.50 98 ASP A O 1
ATOM 760 N N . MET A 1 99 ? 2.508 -17.546 16.812 1.00 76.56 99 MET A N 1
ATOM 761 C CA . MET A 1 99 ? 3.936 -17.412 16.534 1.00 76.56 99 MET A CA 1
ATOM 762 C C . MET A 1 99 ? 4.634 -18.766 16.670 1.00 76.56 99 MET A C 1
ATOM 764 O O . MET A 1 99 ? 4.324 -19.543 17.575 1.00 76.56 99 MET A O 1
ATOM 768 N N . TYR A 1 100 ? 5.631 -19.022 15.829 1.00 74.56 100 TYR A N 1
ATOM 769 C CA . TYR A 1 100 ? 6.459 -20.230 15.901 1.00 74.56 100 TYR A CA 1
ATOM 770 C C . TYR A 1 100 ? 7.849 -19.932 16.488 1.00 74.56 100 TYR A C 1
ATOM 772 O O . TYR A 1 100 ? 8.342 -18.806 16.408 1.00 74.56 100 TYR A O 1
ATOM 780 N N . ASP A 1 101 ? 8.487 -20.942 17.094 1.00 60.47 101 ASP A N 1
ATOM 781 C CA . ASP A 1 101 ? 9.864 -20.831 17.599 1.00 60.47 101 ASP A CA 1
ATOM 782 C C . ASP A 1 101 ? 10.833 -20.799 16.399 1.00 60.47 101 ASP A C 1
ATOM 784 O O . ASP A 1 101 ? 10.824 -21.701 15.561 1.00 60.47 101 ASP A O 1
ATOM 788 N N . GLU A 1 102 ? 11.671 -19.761 16.305 1.00 55.59 102 GLU A N 1
ATOM 789 C CA . GLU A 1 102 ? 12.540 -19.446 15.150 1.00 55.59 102 GLU A CA 1
ATOM 790 C C . GLU A 1 102 ? 13.536 -20.550 14.758 1.00 55.59 102 GLU A C 1
ATOM 792 O O . GLU A 1 102 ? 14.225 -20.446 13.745 1.00 55.59 102 GLU A O 1
ATOM 797 N N . LYS A 1 103 ? 13.663 -21.601 15.566 1.00 51.91 103 LYS A N 1
ATOM 798 C CA . LYS A 1 103 ? 14.740 -22.587 15.450 1.00 51.91 103 LYS A CA 1
ATOM 799 C C . LYS A 1 103 ? 14.629 -23.514 14.239 1.00 51.91 103 LYS A C 1
ATOM 801 O O . LYS A 1 103 ? 15.632 -24.138 13.908 1.00 51.91 103 LYS A O 1
ATOM 806 N N . ASP A 1 104 ? 13.473 -23.580 13.574 1.00 48.62 104 ASP A N 1
ATOM 807 C CA . ASP A 1 104 ? 13.181 -24.654 12.612 1.00 48.62 104 ASP A CA 1
ATOM 808 C C . ASP A 1 104 ? 13.079 -24.244 11.133 1.00 48.62 104 ASP A C 1
ATOM 810 O O . ASP A 1 104 ? 12.871 -25.111 10.280 1.00 48.62 104 ASP A O 1
ATOM 814 N N . LYS A 1 105 ? 13.282 -22.972 10.760 1.00 52.50 105 LYS A N 1
ATOM 815 C CA . LYS A 1 105 ? 13.278 -22.580 9.338 1.00 52.50 105 LYS A CA 1
ATOM 816 C C . LYS A 1 105 ? 14.313 -21.510 8.998 1.00 52.50 105 LYS A C 1
ATOM 818 O O . LYS A 1 105 ? 14.542 -20.567 9.744 1.00 52.50 105 LYS A O 1
ATOM 823 N N . ASP A 1 106 ? 14.854 -21.611 7.786 1.00 57.94 106 ASP A N 1
ATOM 824 C CA . ASP A 1 106 ? 15.744 -20.638 7.130 1.00 57.94 106 ASP A CA 1
ATOM 825 C C . ASP A 1 106 ? 14.982 -19.343 6.718 1.00 57.94 106 ASP A C 1
ATOM 827 O O . ASP A 1 106 ? 15.195 -18.778 5.645 1.00 57.94 106 ASP A O 1
ATOM 831 N N . ILE A 1 107 ? 14.026 -18.885 7.549 1.00 59.66 107 ILE A N 1
ATOM 832 C CA . ILE A 1 107 ? 13.107 -17.754 7.277 1.00 59.66 107 ILE A CA 1
ATOM 833 C C . ILE A 1 107 ? 13.882 -16.449 7.082 1.00 59.66 107 ILE A C 1
ATOM 835 O O . ILE A 1 107 ? 13.453 -15.561 6.337 1.00 59.66 107 ILE A O 1
ATOM 839 N N . ASP A 1 108 ? 15.070 -16.367 7.684 1.00 52.94 108 ASP A N 1
ATOM 840 C CA . ASP A 1 108 ? 16.009 -15.261 7.540 1.00 52.94 108 ASP A CA 1
ATOM 841 C C . ASP A 1 108 ? 16.364 -14.927 6.090 1.00 52.94 108 ASP A C 1
ATOM 843 O O . ASP A 1 108 ? 16.677 -13.765 5.804 1.00 52.94 108 ASP A O 1
ATOM 847 N N . ASN A 1 109 ? 16.258 -15.918 5.202 1.00 53.66 109 ASN A N 1
ATOM 848 C CA . ASN A 1 109 ? 16.610 -15.841 3.793 1.00 53.66 109 ASN A CA 1
ATOM 849 C C . ASN A 1 109 ? 15.402 -15.881 2.847 1.00 53.66 109 ASN A C 1
ATOM 851 O O . ASN A 1 109 ? 15.603 -15.932 1.635 1.00 53.66 109 ASN A O 1
ATOM 855 N N . SER A 1 110 ? 14.163 -15.839 3.352 1.00 76.12 110 SER A N 1
ATOM 856 C CA . SER A 1 110 ? 13.005 -15.720 2.458 1.00 76.12 110 SER A CA 1
ATOM 857 C C . SER A 1 110 ? 13.083 -14.413 1.656 1.00 76.12 110 SER A C 1
ATOM 859 O O . SER A 1 110 ? 13.415 -13.347 2.194 1.00 76.12 110 SER A O 1
ATOM 861 N N . ASP A 1 111 ? 12.778 -14.487 0.357 1.00 84.62 111 ASP A N 1
ATOM 862 C CA . ASP A 1 111 ? 12.873 -13.338 -0.552 1.00 84.62 111 ASP A CA 1
ATOM 863 C C . ASP A 1 111 ? 12.037 -12.153 -0.052 1.00 84.62 111 ASP A C 1
ATOM 865 O O . ASP A 1 111 ? 12.457 -11.002 -0.176 1.00 84.62 111 ASP A O 1
ATOM 869 N N . GLN A 1 112 ? 10.902 -12.412 0.604 1.00 87.62 112 GLN A N 1
ATOM 870 C CA . GLN A 1 112 ? 10.039 -11.385 1.189 1.00 87.62 112 GLN A CA 1
ATOM 871 C C . GLN A 1 112 ? 10.683 -10.670 2.387 1.00 87.62 112 GLN A C 1
ATOM 873 O O . GLN A 1 112 ? 10.745 -9.439 2.391 1.00 87.62 112 GLN A O 1
ATOM 878 N N . VAL A 1 113 ? 11.232 -11.400 3.369 1.00 88.81 113 VAL A N 1
ATOM 879 C CA . VAL A 1 113 ? 11.924 -10.796 4.529 1.00 88.81 113 VAL A CA 1
ATOM 880 C C . VAL A 1 113 ?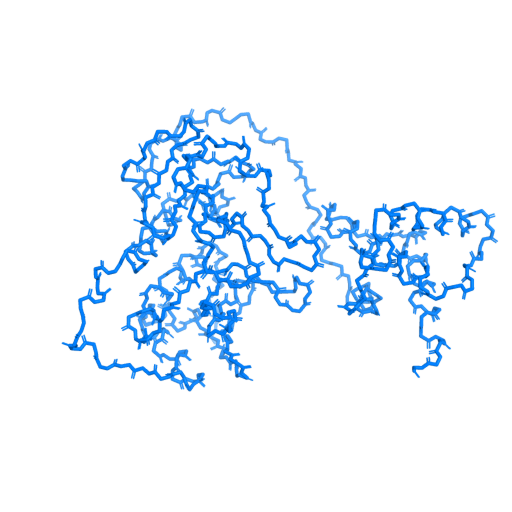 13.112 -9.957 4.061 1.00 88.81 113 VAL A C 1
ATOM 882 O O . VAL A 1 113 ? 13.325 -8.831 4.529 1.00 88.81 113 VAL A O 1
ATOM 885 N N . LEU A 1 114 ? 13.882 -10.471 3.100 1.00 89.62 114 LEU A N 1
ATOM 886 C CA . LEU A 1 114 ? 14.997 -9.734 2.517 1.00 89.62 114 LEU A CA 1
ATOM 887 C C . LEU A 1 114 ? 14.519 -8.490 1.756 1.00 89.62 114 LEU A C 1
ATOM 889 O O . LEU A 1 114 ? 15.138 -7.427 1.861 1.00 89.62 114 LEU A O 1
ATOM 893 N N . THR A 1 115 ? 13.409 -8.591 1.028 1.00 93.44 115 THR A N 1
ATOM 894 C CA . THR A 1 115 ? 12.814 -7.467 0.297 1.00 93.44 115 THR A CA 1
ATOM 895 C C . THR A 1 115 ? 12.316 -6.379 1.243 1.00 93.44 115 THR A C 1
ATOM 897 O O . THR A 1 115 ? 12.614 -5.215 0.995 1.00 93.44 115 THR A O 1
ATOM 900 N N . CYS A 1 116 ? 11.708 -6.715 2.385 1.00 94.31 116 CYS A N 1
ATOM 901 C CA . CYS A 1 116 ? 11.357 -5.743 3.429 1.00 94.31 116 CYS A CA 1
ATOM 902 C C . CYS A 1 116 ? 12.574 -4.970 3.939 1.00 94.31 116 CYS A C 1
ATOM 904 O O . CYS A 1 116 ? 12.559 -3.739 4.016 1.00 94.31 116 CYS A O 1
ATOM 906 N N . LYS A 1 117 ? 13.675 -5.675 4.231 1.00 92.25 117 LYS A N 1
ATOM 907 C CA . LYS A 1 117 ? 14.933 -5.039 4.659 1.00 92.25 117 LYS A CA 1
ATOM 908 C C . LYS A 1 117 ? 15.477 -4.093 3.585 1.00 92.25 117 LYS A C 1
ATOM 910 O O . LYS A 1 117 ? 15.961 -3.004 3.903 1.00 92.25 117 LYS A O 1
ATOM 915 N N . ARG A 1 118 ? 15.404 -4.499 2.314 1.00 94.88 118 ARG A N 1
ATOM 916 C CA . ARG A 1 118 ? 15.812 -3.682 1.162 1.00 94.88 118 ARG A CA 1
ATOM 917 C C . ARG A 1 118 ? 14.903 -2.464 0.988 1.00 94.88 118 ARG A C 1
ATOM 919 O O . ARG A 1 118 ? 15.423 -1.369 0.796 1.00 94.88 118 ARG A O 1
ATOM 926 N N . MET A 1 119 ? 13.594 -2.624 1.152 1.00 95.56 119 MET A N 1
ATOM 927 C CA . MET A 1 119 ? 12.612 -1.546 1.069 1.00 95.56 119 MET A CA 1
ATOM 928 C C . MET A 1 119 ? 12.834 -0.508 2.168 1.00 95.56 119 MET A C 1
ATOM 930 O O . MET A 1 119 ? 13.056 0.664 1.870 1.00 95.56 119 MET A O 1
ATOM 934 N N . ALA A 1 120 ? 12.927 -0.945 3.427 1.00 94.94 120 ALA A N 1
ATOM 935 C CA . ALA A 1 120 ? 13.225 -0.071 4.560 1.00 94.94 120 ALA A CA 1
ATOM 936 C C . ALA A 1 120 ? 14.522 0.723 4.343 1.00 94.94 120 ALA A C 1
ATOM 938 O O . ALA A 1 120 ? 14.588 1.920 4.620 1.00 94.94 120 ALA A O 1
ATOM 939 N N . ARG A 1 121 ? 15.563 0.066 3.813 1.00 93.75 121 ARG A N 1
ATOM 940 C CA . ARG A 1 121 ? 16.845 0.708 3.505 1.00 93.75 121 ARG A CA 1
ATOM 941 C C . ARG A 1 121 ? 16.743 1.694 2.344 1.00 93.75 121 ARG A C 1
ATOM 943 O O . ARG A 1 121 ? 17.377 2.748 2.407 1.00 93.75 121 ARG A O 1
ATOM 950 N N . TRP A 1 122 ? 15.967 1.368 1.311 1.00 93.94 122 TRP A N 1
ATOM 951 C CA . TRP A 1 122 ? 15.709 2.276 0.202 1.00 93.94 122 TRP A CA 1
ATOM 952 C C . TRP A 1 122 ? 15.017 3.539 0.700 1.00 93.94 122 TRP A C 1
ATOM 954 O O . TRP A 1 122 ? 15.563 4.621 0.478 1.00 93.94 122 TRP A O 1
ATOM 964 N N . VAL A 1 123 ? 13.902 3.397 1.430 1.00 92.81 123 VAL A N 1
ATOM 965 C CA . VAL A 1 123 ? 13.137 4.513 2.007 1.00 92.81 123 VAL A CA 1
ATOM 966 C C . VAL A 1 123 ? 14.052 5.361 2.880 1.00 92.81 123 VAL A C 1
ATOM 968 O O . VAL A 1 123 ? 14.221 6.540 2.598 1.00 92.81 123 VAL A O 1
ATOM 971 N N . GLN A 1 124 ? 14.761 4.752 3.835 1.00 91.25 124 GLN A N 1
ATOM 972 C CA . GLN A 1 124 ? 15.689 5.455 4.731 1.00 91.25 124 GLN A CA 1
ATOM 973 C C . GLN A 1 124 ? 16.801 6.222 3.988 1.00 91.25 124 GLN A C 1
ATOM 975 O O . GLN A 1 124 ? 17.388 7.161 4.526 1.00 91.25 124 GLN A O 1
ATOM 980 N N . SER A 1 125 ? 17.147 5.811 2.764 1.00 88.31 125 SER A N 1
ATOM 981 C CA . SER A 1 125 ? 18.156 6.496 1.951 1.00 88.31 125 SER A CA 1
ATOM 982 C C . SER A 1 125 ? 17.623 7.712 1.183 1.00 88.31 125 SER A C 1
ATOM 984 O O . SER A 1 125 ? 18.437 8.505 0.693 1.00 88.31 125 SER A O 1
ATOM 986 N N . GLN A 1 126 ? 16.298 7.867 1.091 1.00 85.06 126 GLN A N 1
ATOM 987 C CA . GLN A 1 126 ? 15.634 9.011 0.470 1.00 85.06 126 GLN A CA 1
ATOM 988 C C . GLN A 1 126 ? 15.479 10.168 1.462 1.00 85.06 126 GLN A C 1
ATOM 990 O O . GLN A 1 126 ? 15.553 9.997 2.675 1.00 85.06 126 GLN A O 1
ATOM 995 N N . SER A 1 127 ? 15.266 11.380 0.950 1.00 73.56 127 SER A N 1
ATOM 996 C CA . SER A 1 127 ? 14.816 12.490 1.796 1.00 73.56 127 SER A CA 1
ATOM 997 C C . SER A 1 127 ? 13.358 12.285 2.204 1.00 73.56 127 SER A C 1
ATOM 999 O O . SER A 1 127 ? 12.564 11.850 1.366 1.00 73.56 127 SER A O 1
ATOM 1001 N N . GLU A 1 128 ? 12.996 12.717 3.415 1.00 67.50 128 GLU A N 1
ATOM 1002 C CA . GLU A 1 128 ? 11.682 12.490 4.040 1.00 67.50 128 GLU A CA 1
ATOM 1003 C C . GLU A 1 128 ? 10.467 12.800 3.153 1.00 67.50 128 GLU A C 1
ATOM 1005 O O . GLU A 1 128 ? 9.435 12.152 3.273 1.00 67.50 128 GLU A O 1
ATOM 1010 N N . LYS A 1 129 ? 10.585 13.770 2.238 1.00 68.00 129 LYS A N 1
ATOM 1011 C CA . LYS A 1 129 ? 9.457 14.298 1.457 1.00 68.00 129 LYS A CA 1
ATOM 1012 C C . LYS A 1 129 ? 9.298 13.736 0.044 1.00 68.00 129 LYS A C 1
ATOM 1014 O O . LYS A 1 129 ? 8.362 14.135 -0.636 1.00 68.00 129 LYS A O 1
ATOM 1019 N N . ILE A 1 130 ? 10.226 12.914 -0.449 1.00 75.56 130 ILE A N 1
ATOM 1020 C CA . ILE A 1 130 ? 10.317 12.682 -1.905 1.00 75.56 130 ILE A CA 1
ATOM 1021 C C . ILE A 1 130 ? 10.133 11.216 -2.285 1.00 75.56 130 ILE A C 1
ATOM 1023 O O . ILE A 1 130 ? 9.480 10.946 -3.287 1.00 75.56 130 ILE A O 1
ATOM 1027 N N . GLY A 1 131 ? 10.681 10.285 -1.503 1.00 85.69 131 GLY A N 1
ATOM 1028 C CA . GLY A 1 131 ? 10.698 8.870 -1.860 1.00 85.69 131 GLY A CA 1
ATOM 1029 C C . GLY A 1 131 ? 9.624 8.050 -1.160 1.00 85.69 131 GLY A C 1
ATOM 1030 O O . GLY A 1 131 ? 9.615 8.028 0.071 1.00 85.69 131 GLY A O 1
ATOM 1031 N N . LYS A 1 132 ? 8.778 7.341 -1.919 1.00 90.44 132 LYS A N 1
ATOM 1032 C CA . LYS A 1 132 ? 7.786 6.400 -1.372 1.00 90.44 132 LYS A CA 1
ATOM 1033 C C . LYS A 1 132 ? 7.710 5.110 -2.199 1.00 90.44 132 LYS A C 1
ATOM 1035 O O . LYS A 1 132 ? 7.824 5.175 -3.422 1.00 90.44 132 LYS A O 1
ATOM 1040 N N . PRO A 1 133 ? 7.545 3.942 -1.566 1.00 93.94 133 PRO A N 1
ATOM 1041 C CA . PRO A 1 133 ? 7.093 2.745 -2.250 1.00 93.94 133 PRO A CA 1
ATOM 1042 C C . PRO A 1 133 ? 5.560 2.754 -2.314 1.00 93.94 133 PRO A C 1
ATOM 1044 O O . PRO A 1 133 ? 4.902 3.130 -1.349 1.00 93.94 133 PRO A O 1
ATOM 1047 N N . ILE A 1 134 ? 4.995 2.381 -3.458 1.00 92.56 134 ILE A N 1
ATOM 1048 C CA . ILE A 1 134 ? 3.544 2.373 -3.678 1.00 92.56 134 ILE A CA 1
ATOM 1049 C C . ILE A 1 134 ? 3.154 1.049 -4.327 1.00 92.56 134 ILE A C 1
ATOM 1051 O O . ILE A 1 134 ? 3.720 0.698 -5.368 1.00 92.56 134 ILE A O 1
ATOM 1055 N N . CYS A 1 135 ? 2.196 0.322 -3.750 1.00 93.56 135 CYS A N 1
ATOM 1056 C CA . CYS A 1 135 ? 1.641 -0.870 -4.382 1.00 93.56 135 CYS A CA 1
ATOM 1057 C C . CYS A 1 135 ? 0.997 -0.517 -5.735 1.00 93.56 135 CYS A C 1
ATOM 1059 O O . CYS A 1 135 ? 0.223 0.432 -5.859 1.00 93.56 135 CYS A O 1
ATOM 1061 N N . CYS A 1 136 ? 1.307 -1.286 -6.778 1.00 94.12 136 CYS A N 1
ATOM 1062 C CA . CYS A 1 136 ? 0.759 -1.084 -8.123 1.00 94.12 136 CYS A CA 1
ATOM 1063 C C . CYS A 1 136 ? -0.593 -1.772 -8.338 1.00 94.12 136 CYS A C 1
ATOM 1065 O O . CYS A 1 136 ? -1.090 -1.842 -9.467 1.00 94.12 136 CYS A O 1
ATOM 1067 N N . TRP A 1 137 ? -1.179 -2.289 -7.268 1.00 90.88 137 TRP A N 1
ATOM 1068 C CA . TRP A 1 137 ? -2.555 -2.738 -7.212 1.00 90.88 137 TRP A CA 1
ATOM 1069 C C . TRP A 1 137 ? -3.207 -2.059 -6.018 1.00 90.88 137 TRP A C 1
ATOM 1071 O O . TRP A 1 137 ? -2.728 -2.188 -4.892 1.00 90.88 137 TRP A O 1
ATOM 1081 N N . ILE A 1 138 ? -4.236 -1.273 -6.293 1.00 80.44 138 ILE A N 1
ATOM 1082 C CA . ILE A 1 138 ? -4.904 -0.438 -5.304 1.00 80.44 138 ILE A CA 1
ATOM 1083 C C . ILE A 1 138 ? -6.212 -1.141 -4.945 1.00 80.44 138 ILE A C 1
ATOM 1085 O O . ILE A 1 138 ? -6.898 -1.647 -5.834 1.00 80.44 138 ILE A O 1
ATOM 1089 N N . ASP A 1 139 ? -6.498 -1.194 -3.645 1.00 69.06 139 ASP A N 1
ATOM 1090 C CA . ASP A 1 139 ? -7.770 -1.634 -3.057 1.00 69.06 139 ASP A CA 1
ATOM 1091 C C . ASP A 1 139 ? -8.356 -0.492 -2.230 1.00 69.06 139 ASP A C 1
ATOM 1093 O O . ASP A 1 139 ? -8.541 -0.573 -1.011 1.00 69.06 139 ASP A O 1
ATOM 1097 N N . ASP A 1 140 ? -8.523 0.658 -2.876 1.00 59.31 140 ASP A N 1
ATOM 1098 C CA . ASP A 1 140 ? -9.266 1.751 -2.271 1.00 59.31 140 ASP A CA 1
ATOM 1099 C C . ASP A 1 140 ? -10.749 1.600 -2.626 1.00 59.31 140 ASP A C 1
ATOM 1101 O O . ASP A 1 140 ? -11.145 0.772 -3.447 1.00 59.31 140 ASP A O 1
ATOM 1105 N N . THR A 1 141 ? -11.605 2.407 -1.999 1.00 46.69 141 THR A N 1
ATOM 1106 C CA . THR A 1 141 ? -13.072 2.301 -2.138 1.00 46.69 141 THR A CA 1
ATOM 1107 C C . THR A 1 141 ? -13.578 2.497 -3.572 1.00 46.69 141 THR A C 1
ATOM 1109 O O . THR A 1 141 ? -14.779 2.427 -3.829 1.00 46.69 141 THR A O 1
ATOM 1112 N N . TYR A 1 142 ? -12.688 2.772 -4.524 1.00 43.00 142 TYR A N 1
ATOM 1113 C CA . TYR A 1 142 ? -13.057 3.257 -5.831 1.00 43.00 142 TYR A CA 1
ATOM 1114 C C . TYR A 1 142 ? -12.085 2.977 -6.986 1.00 43.00 142 TYR A C 1
ATOM 1116 O O . TYR A 1 142 ? -12.389 3.321 -8.133 1.00 43.00 142 TYR A O 1
ATOM 1124 N N . TYR A 1 143 ? -10.918 2.425 -6.692 1.00 54.75 143 TYR A N 1
ATOM 1125 C CA . TYR A 1 143 ? -9.974 1.823 -7.610 1.00 54.75 143 TYR A CA 1
ATOM 1126 C C . TYR A 1 143 ? -9.583 0.497 -7.003 1.00 54.75 143 TYR A C 1
ATOM 1128 O O . TYR A 1 143 ? -8.686 0.430 -6.172 1.00 54.75 143 TYR A O 1
ATOM 1136 N N . VAL A 1 144 ? -10.286 -0.538 -7.444 1.00 65.44 144 VAL A N 1
ATOM 1137 C CA . VAL A 1 144 ? -9.879 -1.917 -7.228 1.00 65.44 144 VAL A CA 1
ATOM 1138 C C . VAL A 1 144 ? -9.212 -2.361 -8.517 1.00 65.44 144 VAL A C 1
ATOM 1140 O O . VAL A 1 144 ? -9.876 -2.499 -9.550 1.00 65.44 144 VAL A O 1
ATOM 1143 N N . GLY A 1 145 ? -7.891 -2.502 -8.496 1.00 78.50 145 GLY A N 1
ATOM 1144 C CA . GLY A 1 145 ? -7.141 -2.924 -9.671 1.00 78.50 145 GLY A CA 1
ATOM 1145 C C . GLY A 1 145 ? -5.811 -2.217 -9.877 1.00 78.50 145 GLY A C 1
ATOM 1146 O O . GLY A 1 145 ? -5.233 -1.588 -8.994 1.00 78.50 145 GLY A O 1
ATOM 1147 N N . GLN A 1 146 ? -5.319 -2.333 -11.103 1.00 85.88 146 GLN A N 1
ATOM 1148 C CA . GLN A 1 146 ? -4.007 -1.844 -11.497 1.00 85.88 146 GLN A CA 1
ATOM 1149 C C . GLN A 1 146 ? -3.863 -0.323 -11.385 1.00 85.88 146 GLN A C 1
ATOM 1151 O O . GLN A 1 146 ? -4.627 0.437 -11.989 1.00 85.88 146 GLN A O 1
ATOM 1156 N N . ALA A 1 147 ? -2.784 0.127 -10.747 1.00 87.06 147 ALA A N 1
ATOM 1157 C CA . ALA A 1 147 ? -2.352 1.520 -10.763 1.00 87.06 147 ALA A CA 1
ATOM 1158 C C . ALA A 1 147 ? -1.682 1.863 -12.110 1.00 87.06 147 ALA A C 1
ATOM 1160 O O . ALA A 1 147 ? -0.459 2.002 -12.210 1.00 87.06 147 ALA A O 1
ATOM 1161 N N . LYS A 1 148 ? -2.489 1.966 -13.178 1.00 87.56 148 LYS A N 1
ATOM 1162 C CA . LYS A 1 148 ? -2.021 2.139 -14.571 1.00 87.56 148 LYS A CA 1
ATOM 1163 C C . LYS A 1 148 ? -1.001 3.268 -14.732 1.00 87.56 148 LYS A C 1
ATOM 1165 O O . LYS A 1 148 ? -0.007 3.096 -15.428 1.00 87.56 148 LYS A O 1
ATOM 1170 N N . THR A 1 149 ? -1.197 4.378 -14.023 1.00 90.00 149 THR A N 1
ATOM 1171 C CA . THR A 1 149 ? -0.303 5.546 -14.033 1.00 90.00 149 THR A CA 1
ATOM 1172 C C . THR A 1 149 ? 1.134 5.225 -13.621 1.00 90.00 149 THR A C 1
ATOM 1174 O O . THR A 1 149 ? 2.058 5.864 -14.122 1.00 90.00 149 THR A O 1
ATOM 1177 N N . PHE A 1 150 ? 1.357 4.252 -12.735 1.00 93.25 150 PHE A N 1
ATOM 1178 C CA . PHE A 1 150 ? 2.702 3.800 -12.370 1.00 93.25 150 PHE A CA 1
ATOM 1179 C C . PHE A 1 150 ? 3.210 2.718 -13.321 1.00 93.25 150 PHE A C 1
ATOM 1181 O O . PHE A 1 150 ? 4.370 2.759 -13.734 1.00 93.25 150 PHE A O 1
ATOM 1188 N N . LEU A 1 151 ? 2.339 1.784 -13.712 1.00 94.69 151 LEU A N 1
ATOM 1189 C CA . LEU A 1 151 ? 2.699 0.678 -14.601 1.00 94.69 151 LEU A CA 1
ATOM 1190 C C . LEU A 1 151 ? 3.145 1.172 -15.986 1.00 94.69 151 LEU A C 1
ATOM 1192 O O . LEU A 1 151 ? 4.130 0.678 -16.521 1.00 94.69 151 LEU A O 1
ATOM 1196 N N . GLU A 1 152 ? 2.494 2.196 -16.542 1.00 95.50 152 GLU A N 1
ATOM 1197 C CA . GLU A 1 152 ? 2.827 2.770 -17.856 1.00 95.50 152 GLU A CA 1
ATOM 1198 C C . GLU A 1 152 ? 4.178 3.513 -17.878 1.00 95.50 152 GLU A C 1
ATOM 1200 O O . GLU A 1 152 ? 4.751 3.743 -18.945 1.00 95.50 152 GLU A O 1
ATOM 1205 N N . GLN A 1 153 ? 4.735 3.868 -16.713 1.00 96.31 153 GLN A N 1
ATOM 1206 C CA . GLN A 1 153 ? 6.037 4.540 -16.620 1.00 96.31 153 GLN A CA 1
ATOM 1207 C C . GLN A 1 153 ? 7.233 3.588 -16.742 1.00 96.31 153 GLN A C 1
ATOM 1209 O O . GLN A 1 153 ? 8.376 4.067 -16.827 1.00 96.31 153 GLN A O 1
ATOM 1214 N N . VAL A 1 154 ? 6.981 2.274 -16.722 1.00 96.75 154 VAL A N 1
ATOM 1215 C CA . VAL A 1 154 ? 7.995 1.221 -16.672 1.00 96.75 154 VAL A CA 1
ATOM 1216 C C . VAL A 1 154 ? 7.710 0.151 -17.726 1.00 96.75 154 VAL A C 1
ATOM 1218 O O . VAL A 1 154 ? 6.584 -0.300 -17.895 1.00 96.75 154 VAL A O 1
ATOM 1221 N N . LYS A 1 155 ? 8.744 -0.316 -18.430 1.00 97.56 155 LYS A N 1
ATOM 1222 C CA . LYS A 1 155 ? 8.628 -1.493 -19.304 1.00 97.56 155 LYS A CA 1
ATOM 1223 C C . LYS A 1 155 ? 8.661 -2.768 -18.465 1.00 97.56 155 LYS A C 1
ATOM 1225 O O . LYS A 1 155 ? 9.733 -3.258 -18.122 1.00 97.56 155 LYS A O 1
ATOM 1230 N N . ILE A 1 156 ? 7.487 -3.288 -18.127 1.00 97.81 156 ILE A N 1
ATOM 1231 C CA . ILE A 1 156 ? 7.361 -4.456 -17.251 1.00 97.81 156 ILE A CA 1
ATOM 1232 C C . ILE A 1 156 ? 7.692 -5.742 -18.032 1.00 97.81 156 ILE A C 1
ATOM 1234 O O . ILE A 1 156 ? 7.121 -5.968 -19.103 1.00 97.81 156 ILE A O 1
ATOM 1238 N N . PRO A 1 157 ? 8.600 -6.595 -17.522 1.00 97.69 157 PRO A N 1
ATOM 1239 C CA . PRO A 1 157 ? 8.942 -7.863 -18.144 1.00 97.69 157 PRO A CA 1
ATOM 1240 C C . PRO A 1 157 ? 7.718 -8.778 -18.323 1.00 97.69 157 PRO A C 1
ATOM 1242 O O . PRO A 1 157 ? 6.933 -8.937 -17.383 1.00 97.69 157 PRO A O 1
ATOM 1245 N N . PRO A 1 158 ? 7.560 -9.453 -19.479 1.00 97.31 158 PRO A N 1
ATOM 1246 C CA . PRO A 1 158 ? 6.424 -10.347 -19.718 1.00 97.31 158 PRO A CA 1
ATOM 1247 C C . PRO A 1 158 ? 6.289 -11.470 -18.683 1.00 97.31 158 PRO A C 1
ATOM 1249 O O . PRO A 1 158 ? 5.180 -11.874 -18.348 1.00 97.31 158 PRO A O 1
ATOM 1252 N N . ASN A 1 159 ? 7.407 -11.956 -18.138 1.00 97.31 159 ASN A N 1
ATOM 1253 C CA . ASN A 1 159 ? 7.407 -12.986 -17.101 1.00 97.31 159 ASN A CA 1
ATOM 1254 C C . ASN A 1 159 ? 6.875 -12.489 -15.749 1.00 97.31 159 ASN A C 1
ATOM 1256 O O . ASN A 1 159 ? 6.481 -13.327 -14.949 1.00 97.31 159 ASN A O 1
ATOM 1260 N N . TRP A 1 160 ? 6.857 -11.177 -15.481 1.00 97.31 160 TRP A N 1
ATOM 1261 C CA . TRP A 1 160 ? 6.187 -10.612 -14.303 1.00 97.31 160 TRP A CA 1
ATOM 1262 C C . TRP A 1 160 ? 4.675 -10.508 -14.533 1.00 97.31 160 TRP A C 1
ATOM 1264 O O . TRP A 1 160 ? 3.899 -10.872 -13.660 1.00 97.31 160 TRP A O 1
ATOM 1274 N N . ILE A 1 161 ? 4.259 -10.105 -15.739 1.00 96.69 161 ILE A N 1
ATOM 1275 C CA . ILE A 1 161 ? 2.841 -10.017 -16.138 1.00 96.69 161 ILE A CA 1
ATOM 1276 C C . ILE A 1 161 ? 2.169 -11.400 -16.142 1.00 96.69 161 ILE A C 1
ATOM 1278 O O . ILE A 1 161 ? 0.988 -11.529 -15.839 1.00 96.69 161 ILE A O 1
ATOM 1282 N N . ALA A 1 162 ? 2.924 -12.447 -16.476 1.00 96.62 162 ALA A N 1
ATOM 1283 C CA . ALA A 1 162 ? 2.438 -13.824 -16.500 1.00 96.62 162 ALA A CA 1
ATOM 1284 C C . ALA A 1 162 ? 2.375 -14.498 -15.113 1.00 96.62 162 ALA A C 1
ATOM 1286 O O . ALA A 1 162 ? 2.033 -15.678 -15.034 1.00 96.62 162 ALA A O 1
ATOM 1287 N N . GLN A 1 163 ? 2.747 -13.807 -14.029 1.00 95.00 163 GLN A N 1
ATOM 1288 C CA . GLN A 1 163 ? 2.695 -14.386 -12.687 1.00 95.00 163 GLN A CA 1
ATOM 1289 C C . GLN A 1 163 ? 1.251 -14.561 -12.222 1.00 95.00 163 GLN A C 1
ATOM 1291 O O . GLN A 1 163 ? 0.409 -13.686 -12.412 1.00 95.00 163 GLN A O 1
ATOM 1296 N N . GLU A 1 164 ? 0.985 -15.674 -11.540 1.00 94.00 164 GLU A N 1
ATOM 1297 C CA . GLU A 1 164 ? -0.257 -15.817 -10.784 1.00 94.00 164 GLU A CA 1
ATOM 1298 C C . GLU A 1 164 ? -0.368 -14.702 -9.735 1.00 94.00 164 GLU A C 1
ATOM 1300 O O . GLU A 1 164 ? 0.647 -14.403 -9.088 1.00 94.00 164 GLU A O 1
ATOM 1305 N N . PRO A 1 165 ? -1.560 -14.108 -9.547 1.00 92.56 165 PRO A N 1
ATOM 1306 C CA . PRO A 1 165 ? -1.779 -13.057 -8.559 1.00 92.56 165 PRO A CA 1
ATOM 1307 C C . PRO A 1 165 ? -1.424 -13.512 -7.135 1.00 92.56 165 PRO A C 1
ATOM 1309 O O . PRO A 1 165 ? -1.511 -14.706 -6.837 1.00 92.56 165 PRO A O 1
ATOM 1312 N N . PRO A 1 166 ? -1.036 -12.586 -6.242 1.00 88.81 166 PRO A N 1
ATOM 1313 C CA . PRO A 1 166 ? -0.674 -12.922 -4.868 1.00 88.81 166 PRO A CA 1
ATOM 1314 C C . PRO A 1 166 ? -1.834 -13.492 -4.048 1.00 88.81 166 PRO A C 1
ATOM 1316 O O . PRO A 1 166 ? -1.603 -14.319 -3.171 1.00 88.81 166 PRO A O 1
ATOM 1319 N N . TYR A 1 167 ? -3.072 -13.091 -4.340 1.00 86.81 167 TYR A N 1
ATOM 1320 C CA . TYR A 1 167 ? -4.264 -13.556 -3.631 1.00 86.81 167 TYR A CA 1
ATOM 1321 C C . TYR A 1 167 ? -5.536 -13.403 -4.472 1.00 86.81 167 TYR A C 1
ATOM 1323 O O . TYR A 1 167 ? -5.560 -12.733 -5.513 1.00 86.81 167 TYR A O 1
ATOM 1331 N N . LYS A 1 168 ? -6.619 -14.040 -4.017 1.00 82.81 168 LYS A N 1
ATOM 1332 C CA . LYS A 1 168 ? -7.903 -14.067 -4.721 1.00 82.81 168 LYS A CA 1
ATOM 1333 C C . LYS A 1 168 ? -8.521 -12.667 -4.810 1.00 82.81 168 LYS A C 1
ATOM 1335 O O . LYS A 1 168 ? -8.801 -12.030 -3.802 1.00 82.81 168 LYS A O 1
ATOM 1340 N N . GLY A 1 169 ? -8.819 -12.228 -6.032 1.00 81.25 169 GLY A N 1
ATOM 1341 C CA . GLY A 1 169 ? -9.427 -10.915 -6.289 1.00 81.25 169 GLY A CA 1
ATOM 1342 C C . GLY A 1 169 ? -8.449 -9.859 -6.803 1.00 81.25 169 GLY A C 1
ATOM 1343 O O . GLY A 1 169 ? -8.879 -8.750 -7.093 1.00 81.25 169 GLY A O 1
ATOM 1344 N N . THR A 1 170 ? -7.176 -10.218 -6.989 1.00 89.81 170 THR A N 1
ATOM 1345 C CA . THR A 1 170 ? -6.162 -9.345 -7.601 1.00 89.81 170 THR A CA 1
ATOM 1346 C C . THR A 1 170 ? -5.676 -9.856 -8.944 1.00 89.81 170 THR A C 1
ATOM 1348 O O . THR A 1 170 ? -6.055 -10.940 -9.396 1.00 89.81 170 THR A O 1
ATOM 1351 N N . ASP A 1 171 ? -4.809 -9.069 -9.576 1.00 92.69 171 ASP A N 1
ATOM 1352 C CA . ASP A 1 171 ? -4.025 -9.485 -10.729 1.00 92.69 171 ASP A CA 1
ATOM 1353 C C . ASP A 1 171 ? -2.512 -9.454 -10.428 1.00 92.69 171 ASP A C 1
ATOM 1355 O O . ASP A 1 171 ? -2.075 -9.172 -9.311 1.00 92.69 171 ASP A O 1
ATOM 1359 N N . TRP A 1 172 ? -1.697 -9.787 -11.430 1.00 94.62 172 TRP A N 1
ATOM 1360 C CA . TRP A 1 172 ? -0.236 -9.849 -11.331 1.00 94.62 172 TRP A CA 1
ATOM 1361 C C . TRP A 1 172 ? 0.407 -8.555 -10.805 1.00 94.62 172 TRP A C 1
ATOM 1363 O O . TRP A 1 172 ? 1.487 -8.616 -10.215 1.00 94.62 172 TRP A O 1
ATOM 1373 N N . SER A 1 173 ? -0.222 -7.387 -10.991 1.00 95.00 173 SER A N 1
ATOM 1374 C CA . S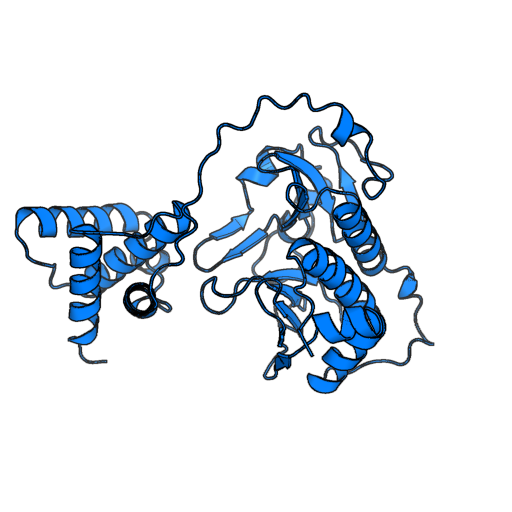ER A 1 173 ? 0.342 -6.102 -10.571 1.00 95.00 173 SER A CA 1
ATOM 1375 C C . SER A 1 173 ? 0.371 -5.935 -9.055 1.00 95.00 173 SER A C 1
ATOM 1377 O O . SER A 1 173 ? 1.133 -5.102 -8.569 1.00 95.00 173 SER A O 1
ATOM 1379 N N . ALA A 1 174 ? -0.383 -6.745 -8.303 1.00 93.38 174 ALA A N 1
ATOM 1380 C CA . ALA A 1 174 ? -0.351 -6.751 -6.840 1.00 93.38 174 ALA A CA 1
ATOM 1381 C C . ALA A 1 174 ? 0.967 -7.294 -6.275 1.00 93.38 174 ALA A C 1
ATOM 1383 O O . ALA A 1 174 ? 1.292 -7.059 -5.116 1.00 93.38 174 ALA A O 1
ATOM 1384 N N . TRP A 1 175 ? 1.781 -7.960 -7.099 1.00 94.75 175 TRP A N 1
ATOM 1385 C CA . TRP A 1 175 ? 3.161 -8.256 -6.731 1.00 94.75 175 TRP A CA 1
ATOM 1386 C C . TRP A 1 175 ? 4.086 -7.045 -6.812 1.00 94.75 175 TRP A C 1
ATOM 1388 O O . TRP A 1 175 ? 5.210 -7.119 -6.321 1.00 94.75 175 TRP A O 1
ATOM 1398 N N . LEU A 1 176 ? 3.684 -5.960 -7.473 1.00 96.81 176 LEU A N 1
ATOM 1399 C CA . LEU A 1 176 ? 4.606 -4.903 -7.860 1.00 96.81 176 LEU A CA 1
ATOM 1400 C C . LEU A 1 176 ? 4.479 -3.672 -6.972 1.00 96.81 176 LEU A C 1
ATOM 1402 O O . LEU A 1 176 ? 3.391 -3.145 -6.768 1.00 96.81 176 LEU A O 1
ATOM 1406 N N . PHE A 1 177 ? 5.622 -3.170 -6.514 1.00 96.94 177 PHE A N 1
ATOM 1407 C CA . PHE A 1 177 ? 5.736 -1.890 -5.827 1.00 96.94 177 PHE A CA 1
ATOM 1408 C C . PHE A 1 177 ? 6.553 -0.919 -6.676 1.00 96.94 177 PHE A C 1
ATOM 1410 O O . PHE A 1 177 ? 7.707 -1.184 -7.024 1.00 96.94 177 PHE A O 1
ATOM 1417 N N . ALA A 1 178 ? 5.966 0.233 -6.984 1.00 96.56 178 ALA A N 1
ATOM 1418 C CA . ALA A 1 178 ? 6.657 1.332 -7.629 1.00 96.56 178 ALA A CA 1
ATOM 1419 C C . ALA A 1 178 ? 7.452 2.108 -6.580 1.00 96.56 178 ALA A C 1
ATOM 1421 O O . ALA A 1 178 ? 6.894 2.620 -5.613 1.00 96.56 178 ALA A O 1
ATOM 1422 N N . LEU A 1 179 ? 8.759 2.236 -6.789 1.00 95.69 179 LEU A N 1
ATOM 1423 C CA . LEU A 1 179 ? 9.591 3.166 -6.036 1.00 95.69 179 LEU A CA 1
ATOM 1424 C C . LEU A 1 179 ? 9.479 4.524 -6.716 1.00 95.69 179 LEU A C 1
ATOM 1426 O O . LEU A 1 179 ? 9.917 4.674 -7.861 1.00 95.69 179 LEU A O 1
ATOM 1430 N N . THR A 1 180 ? 8.886 5.506 -6.046 1.00 93.44 180 THR A N 1
ATOM 1431 C CA . THR A 1 180 ? 8.596 6.816 -6.632 1.00 93.44 180 THR A CA 1
ATOM 1432 C C . THR A 1 180 ? 9.455 7.921 -6.038 1.00 93.44 180 THR A C 1
ATOM 1434 O O . THR A 1 180 ? 9.914 7.841 -4.901 1.00 93.44 180 THR A O 1
ATOM 1437 N N . MET A 1 181 ? 9.695 8.959 -6.837 1.00 89.50 181 MET A N 1
ATOM 1438 C CA . MET A 1 181 ? 10.232 10.245 -6.402 1.00 89.50 181 MET A CA 1
ATOM 1439 C C . MET A 1 181 ? 9.251 11.330 -6.853 1.00 89.50 181 MET A C 1
ATOM 1441 O O . MET A 1 181 ? 9.299 11.769 -8.005 1.00 89.50 181 MET A O 1
ATOM 1445 N N . GLY A 1 182 ? 8.330 11.718 -5.967 1.00 86.81 182 GLY A N 1
ATOM 1446 C CA . GLY A 1 182 ? 7.131 12.471 -6.348 1.00 86.81 182 GLY A CA 1
ATOM 1447 C C . GLY A 1 182 ? 6.182 11.618 -7.199 1.00 86.81 182 GLY A C 1
ATOM 1448 O O . GLY A 1 182 ? 5.817 10.515 -6.809 1.00 86.81 182 GLY A O 1
ATOM 1449 N N . ASP A 1 183 ? 5.816 12.109 -8.381 1.00 84.56 183 ASP A N 1
ATOM 1450 C CA . ASP A 1 183 ? 4.932 11.444 -9.352 1.00 84.56 183 ASP A CA 1
ATOM 1451 C C . ASP A 1 183 ? 5.656 10.448 -10.281 1.00 84.56 183 ASP A C 1
ATOM 1453 O O . ASP A 1 183 ? 5.029 9.734 -11.069 1.00 84.56 183 ASP A O 1
ATOM 1457 N N . LYS A 1 184 ? 6.992 10.392 -10.206 1.00 91.38 184 LYS A N 1
ATOM 1458 C CA . LYS A 1 184 ? 7.826 9.612 -11.127 1.00 91.38 184 LYS A CA 1
ATOM 1459 C C . LYS A 1 184 ? 8.269 8.297 -10.525 1.00 91.38 184 LYS A C 1
ATOM 1461 O O . LYS A 1 184 ? 8.943 8.283 -9.497 1.00 91.38 184 LYS A O 1
ATOM 1466 N N . VAL A 1 185 ? 8.020 7.209 -11.245 1.00 94.44 185 VAL A N 1
ATOM 1467 C CA . VAL A 1 185 ? 8.580 5.895 -10.923 1.00 94.44 185 VAL A CA 1
ATOM 1468 C C . VAL A 1 185 ? 10.068 5.885 -11.270 1.00 94.44 185 VAL A C 1
ATOM 1470 O O . VAL A 1 185 ? 10.448 6.117 -12.419 1.00 94.44 185 VAL A O 1
ATOM 1473 N N . VAL A 1 186 ? 10.928 5.630 -10.283 1.00 94.19 186 VAL A N 1
ATOM 1474 C CA . VAL A 1 186 ? 12.379 5.473 -10.479 1.00 94.19 186 VAL A CA 1
ATOM 1475 C C . VAL A 1 186 ? 12.788 4.012 -10.629 1.00 94.19 186 VAL A C 1
ATOM 1477 O O . VAL A 1 186 ? 13.763 3.736 -11.327 1.00 94.19 186 VAL A O 1
ATOM 1480 N N . ALA A 1 187 ? 12.033 3.091 -10.031 1.00 96.12 187 ALA A N 1
ATOM 1481 C CA . ALA A 1 187 ? 12.203 1.651 -10.182 1.00 96.12 187 ALA A CA 1
ATOM 1482 C C . ALA A 1 187 ? 10.893 0.919 -9.867 1.00 96.12 187 ALA A C 1
ATOM 1484 O O . ALA A 1 187 ? 10.021 1.468 -9.197 1.00 96.12 187 ALA A O 1
ATOM 1485 N N . MET A 1 188 ? 10.779 -0.325 -10.320 1.00 97.81 188 MET A N 1
ATOM 1486 C CA . MET A 1 188 ? 9.686 -1.230 -9.963 1.00 97.81 188 MET A CA 1
ATOM 1487 C C . MET A 1 188 ? 10.272 -2.455 -9.268 1.00 97.81 188 MET A C 1
ATOM 1489 O O . MET A 1 188 ? 11.237 -3.023 -9.777 1.00 97.81 188 MET A O 1
ATOM 1493 N N . VAL A 1 189 ? 9.707 -2.852 -8.131 1.00 97.56 189 VAL A N 1
ATOM 1494 C CA . VAL A 1 189 ? 10.132 -4.014 -7.338 1.00 97.56 189 VAL A CA 1
ATOM 1495 C C . VAL A 1 189 ? 9.053 -5.082 -7.410 1.00 97.56 189 VAL A C 1
ATOM 1497 O O . VAL A 1 189 ? 7.883 -4.780 -7.201 1.00 97.56 189 VAL A O 1
ATOM 1500 N N . ASN A 1 190 ? 9.436 -6.326 -7.682 1.00 96.31 190 ASN A N 1
ATOM 1501 C CA . ASN A 1 190 ? 8.543 -7.473 -7.604 1.00 96.31 190 ASN A CA 1
ATOM 1502 C C . ASN A 1 190 ? 8.678 -8.137 -6.230 1.00 96.31 190 ASN A C 1
ATOM 1504 O O . ASN A 1 190 ? 9.702 -8.741 -5.927 1.00 96.31 190 ASN A O 1
ATOM 1508 N N . MET A 1 191 ? 7.642 -8.050 -5.403 1.00 93.44 191 MET A N 1
ATOM 1509 C CA . MET A 1 191 ? 7.623 -8.585 -4.039 1.00 93.44 191 MET A CA 1
ATOM 1510 C C . MET A 1 191 ? 7.648 -10.114 -3.981 1.00 93.44 191 MET A C 1
ATOM 1512 O O . MET A 1 191 ? 8.001 -10.670 -2.944 1.00 93.44 191 MET A O 1
ATOM 1516 N N . LYS A 1 192 ? 7.312 -10.801 -5.081 1.00 91.19 192 LYS A N 1
ATOM 1517 C CA . LYS A 1 192 ? 7.410 -12.261 -5.176 1.00 91.19 192 LYS A CA 1
ATOM 1518 C C . LYS A 1 192 ? 8.856 -12.736 -5.262 1.00 91.19 192 LYS A C 1
ATOM 1520 O O . LYS A 1 192 ? 9.181 -13.779 -4.712 1.00 91.19 192 LYS A O 1
ATOM 1525 N N . THR A 1 193 ? 9.700 -12.003 -5.990 1.00 92.25 193 THR A N 1
ATOM 1526 C CA . THR A 1 193 ? 11.081 -12.417 -6.308 1.00 92.25 193 THR A CA 1
ATOM 1527 C C . THR A 1 193 ? 12.146 -11.539 -5.649 1.00 92.25 193 THR A C 1
ATOM 1529 O O . THR A 1 193 ? 13.328 -11.867 -5.669 1.00 92.25 193 THR A O 1
ATOM 1532 N N . GLY A 1 194 ? 11.763 -10.380 -5.111 1.00 93.12 194 GLY A N 1
AT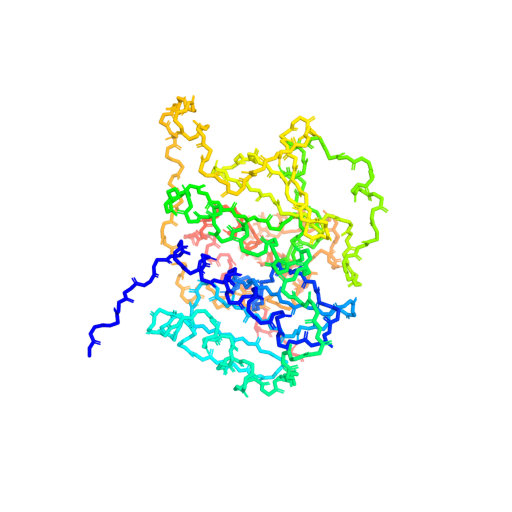OM 1533 C CA . GLY A 1 194 ? 12.676 -9.362 -4.586 1.00 93.12 194 GLY A CA 1
ATOM 1534 C C . GLY A 1 194 ? 13.538 -8.663 -5.645 1.00 93.12 194 GLY A C 1
ATOM 1535 O O . GLY A 1 194 ? 14.444 -7.888 -5.302 1.00 93.12 194 GLY A O 1
ATOM 1536 N N . GLU A 1 195 ? 13.284 -8.937 -6.925 1.00 95.75 195 GLU A N 1
ATOM 1537 C CA . GLU A 1 195 ? 13.951 -8.312 -8.062 1.00 95.75 195 GLU A CA 1
ATOM 1538 C C . GLU A 1 195 ? 13.429 -6.892 -8.290 1.00 95.75 195 GLU A C 1
ATOM 1540 O O . GLU A 1 195 ? 12.271 -6.580 -8.011 1.00 95.75 195 GLU A O 1
ATOM 1545 N N . ALA A 1 196 ? 14.276 -6.034 -8.856 1.00 97.50 196 ALA A N 1
ATOM 1546 C CA . ALA A 1 196 ? 13.875 -4.703 -9.286 1.00 97.50 196 ALA A CA 1
ATOM 1547 C C . ALA A 1 196 ? 14.317 -4.420 -10.717 1.00 97.50 196 ALA A C 1
ATOM 1549 O O . ALA A 1 196 ? 15.320 -4.959 -11.191 1.00 97.50 196 ALA A O 1
ATOM 1550 N N . ILE A 1 197 ? 13.592 -3.527 -11.381 1.00 97.69 197 ILE A N 1
ATOM 1551 C CA . ILE A 1 197 ? 13.883 -3.048 -12.733 1.00 97.69 197 ILE A CA 1
ATOM 1552 C C . ILE A 1 197 ? 13.868 -1.520 -12.787 1.00 97.69 197 ILE A C 1
ATOM 1554 O O . ILE A 1 197 ? 13.132 -0.856 -12.054 1.00 97.69 197 ILE A O 1
ATOM 1558 N N . ASN A 1 198 ? 14.668 -0.961 -13.692 1.00 96.31 198 ASN A N 1
ATOM 1559 C CA . ASN A 1 198 ? 14.594 0.444 -14.079 1.00 96.31 198 ASN A CA 1
ATOM 1560 C C . ASN A 1 198 ? 13.360 0.693 -14.964 1.00 96.31 198 ASN A C 1
ATOM 1562 O O . ASN A 1 198 ? 12.722 -0.236 -15.460 1.00 96.31 198 ASN A O 1
ATOM 1566 N N . ARG A 1 199 ? 13.066 1.967 -15.251 1.00 95.31 199 ARG A N 1
ATOM 1567 C CA . ARG A 1 199 ? 11.958 2.377 -16.140 1.00 95.31 199 ARG A CA 1
ATOM 1568 C C . ARG A 1 199 ? 11.998 1.745 -17.534 1.00 95.31 199 ARG A C 1
ATOM 1570 O O . ARG A 1 199 ? 10.962 1.533 -18.153 1.00 95.31 199 ARG A O 1
ATOM 1577 N N . ASP A 1 200 ? 13.185 1.458 -18.052 1.00 95.25 200 ASP A N 1
ATOM 1578 C CA . ASP A 1 200 ? 13.360 0.824 -19.360 1.00 95.25 200 ASP A CA 1
ATOM 1579 C C . ASP A 1 200 ? 13.229 -0.710 -19.327 1.00 95.25 200 ASP A C 1
ATOM 1581 O O . ASP A 1 200 ? 13.361 -1.345 -20.374 1.00 95.25 200 ASP A O 1
ATOM 1585 N N . GLY A 1 201 ? 12.936 -1.293 -18.160 1.00 95.75 201 GLY A N 1
ATOM 1586 C CA . GLY A 1 201 ? 12.772 -2.730 -17.953 1.00 95.75 201 GLY A CA 1
ATOM 1587 C C . GLY A 1 201 ? 14.075 -3.483 -17.689 1.00 95.75 201 GLY A C 1
ATOM 1588 O O . GLY A 1 201 ? 14.049 -4.697 -17.500 1.00 95.75 201 GLY A O 1
ATOM 1589 N N . THR A 1 202 ? 15.222 -2.798 -17.665 1.00 96.50 202 THR A N 1
ATOM 1590 C CA . THR A 1 202 ? 16.503 -3.444 -17.354 1.00 96.50 202 THR A CA 1
ATOM 1591 C C . THR A 1 202 ? 16.609 -3.777 -15.861 1.00 96.50 202 THR A C 1
ATOM 1593 O O . THR A 1 202 ? 16.165 -2.974 -15.036 1.00 96.50 202 THR A O 1
ATOM 1596 N N . PRO A 1 203 ? 17.221 -4.916 -15.475 1.00 96.88 203 PRO A N 1
ATOM 1597 C CA . PRO A 1 203 ? 17.425 -5.257 -14.069 1.00 96.88 203 PRO A CA 1
ATOM 1598 C C . PRO A 1 203 ? 18.195 -4.174 -13.306 1.00 96.88 203 PRO A C 1
ATOM 1600 O O . PRO A 1 203 ? 19.242 -3.699 -13.753 1.00 96.88 203 PRO A O 1
ATOM 1603 N N . MET A 1 204 ? 17.704 -3.816 -12.122 1.00 94.62 204 MET A N 1
ATOM 1604 C CA . MET A 1 204 ? 18.329 -2.853 -11.225 1.00 94.62 204 MET A CA 1
ATOM 1605 C C . MET A 1 204 ? 19.000 -3.583 -10.060 1.00 94.62 204 MET A C 1
ATOM 1607 O O . MET A 1 204 ? 18.361 -3.996 -9.092 1.00 94.62 204 MET A O 1
ATOM 1611 N N . GLN A 1 205 ? 20.320 -3.722 -10.150 1.00 91.31 205 GLN A N 1
ATOM 1612 C CA . GLN A 1 205 ? 21.128 -4.264 -9.060 1.00 91.31 205 GLN A CA 1
ATOM 1613 C C . GLN A 1 205 ? 21.244 -3.249 -7.925 1.00 91.31 205 GLN A C 1
ATOM 1615 O O . GLN A 1 205 ? 21.314 -2.044 -8.169 1.00 91.31 205 GLN A O 1
ATOM 1620 N N . ASP A 1 206 ? 21.298 -3.738 -6.684 1.00 89.75 206 ASP A N 1
ATOM 1621 C CA . ASP A 1 206 ? 21.512 -2.901 -5.499 1.00 89.75 206 ASP A CA 1
ATOM 1622 C C . ASP A 1 206 ? 20.532 -1.717 -5.370 1.00 89.75 206 ASP A C 1
ATOM 1624 O O . ASP A 1 206 ? 20.879 -0.674 -4.812 1.00 89.75 206 ASP A O 1
ATOM 1628 N N . TRP A 1 207 ? 19.297 -1.870 -5.861 1.00 90.06 207 TRP A N 1
ATOM 1629 C CA . TRP A 1 207 ? 18.280 -0.810 -5.904 1.00 90.06 207 TRP A CA 1
ATOM 1630 C C . TRP A 1 207 ? 18.029 -0.137 -4.548 1.00 90.06 207 TRP A C 1
ATOM 1632 O O . TRP A 1 207 ? 17.693 1.040 -4.491 1.00 90.06 207 TRP A O 1
ATOM 1642 N N . TYR A 1 208 ? 18.259 -0.866 -3.457 1.00 87.94 208 TYR A N 1
ATOM 1643 C CA . TYR A 1 208 ? 18.112 -0.424 -2.073 1.00 87.94 208 TYR A CA 1
ATOM 1644 C C . TYR A 1 208 ? 19.278 0.411 -1.531 1.00 87.94 208 TYR A C 1
ATOM 1646 O O . TYR A 1 208 ? 19.209 0.930 -0.414 1.00 87.94 208 TYR A O 1
ATOM 1654 N N . LYS A 1 209 ? 20.401 0.497 -2.251 1.00 84.50 209 LYS A N 1
ATOM 1655 C CA . LYS A 1 209 ? 21.533 1.342 -1.857 1.00 84.50 209 LYS A CA 1
ATOM 1656 C C . LYS A 1 209 ? 21.255 2.785 -2.275 1.00 84.50 209 LYS A C 1
ATOM 1658 O O . LYS A 1 209 ? 20.564 3.050 -3.253 1.00 84.50 209 LYS A O 1
ATOM 1663 N N . LYS A 1 210 ? 21.840 3.731 -1.534 1.00 64.94 210 LYS A N 1
ATOM 1664 C CA . LYS A 1 210 ? 21.717 5.173 -1.785 1.00 64.94 210 LYS A CA 1
ATOM 1665 C C . LYS A 1 210 ? 22.131 5.478 -3.228 1.00 64.94 210 LYS A C 1
ATOM 1667 O O . LYS A 1 210 ? 23.319 5.455 -3.549 1.00 64.94 210 LYS A O 1
ATOM 1672 N N . SER A 1 211 ? 21.159 5.718 -4.103 1.00 54.53 211 SER A N 1
ATOM 1673 C CA . SER A 1 211 ? 21.443 5.920 -5.520 1.00 54.53 211 SER A CA 1
ATOM 1674 C C . SER A 1 211 ? 22.099 7.290 -5.729 1.00 54.53 211 SER A C 1
ATOM 1676 O O . SER A 1 211 ? 21.693 8.304 -5.156 1.00 54.53 211 SER A O 1
ATOM 1678 N N . ALA A 1 212 ? 23.121 7.347 -6.584 1.00 44.34 212 ALA A N 1
ATOM 1679 C CA . ALA A 1 212 ? 23.713 8.610 -7.024 1.00 44.34 212 ALA A CA 1
ATOM 1680 C C . ALA A 1 212 ? 22.749 9.444 -7.902 1.00 44.34 212 ALA A C 1
ATOM 1682 O O . ALA A 1 212 ? 23.048 10.599 -8.210 1.00 44.34 212 ALA A O 1
ATOM 1683 N N . VAL A 1 213 ? 21.592 8.889 -8.294 1.00 46.59 213 VAL A N 1
ATOM 1684 C CA . VAL A 1 213 ? 20.598 9.538 -9.167 1.00 46.59 213 VAL A CA 1
ATOM 1685 C C . VAL A 1 213 ? 19.931 10.722 -8.462 1.00 46.59 213 VAL A C 1
ATOM 1687 O O . VAL A 1 213 ? 19.678 11.736 -9.112 1.00 46.59 213 VAL A O 1
ATOM 1690 N N . ALA A 1 214 ? 19.788 10.683 -7.130 1.00 47.66 214 ALA A N 1
ATOM 1691 C CA . ALA A 1 214 ? 19.291 11.818 -6.346 1.00 47.66 214 ALA A CA 1
ATOM 1692 C C . ALA A 1 214 ? 20.149 13.094 -6.506 1.00 47.66 214 ALA A C 1
ATOM 1694 O O . ALA A 1 214 ? 19.644 14.197 -6.333 1.00 47.66 214 ALA A O 1
ATOM 1695 N N . LYS A 1 215 ? 21.433 12.974 -6.891 1.00 44.16 215 LYS A N 1
ATOM 1696 C CA . LYS A 1 215 ? 22.306 14.134 -7.160 1.00 44.16 215 LYS A CA 1
ATOM 1697 C C . LYS A 1 215 ? 22.168 14.723 -8.571 1.00 44.16 215 LYS A C 1
ATOM 1699 O O . LYS A 1 215 ? 22.661 15.825 -8.786 1.00 44.16 215 LYS A O 1
ATOM 1704 N N . LYS A 1 216 ? 21.581 14.007 -9.541 1.00 40.88 216 LYS A N 1
ATOM 1705 C CA . LYS A 1 216 ? 21.630 14.380 -10.973 1.00 40.88 216 LYS A CA 1
ATOM 1706 C C . LYS A 1 216 ? 20.293 14.739 -11.612 1.00 40.88 216 LYS A C 1
ATOM 1708 O O . LYS A 1 216 ? 20.302 15.232 -12.738 1.00 40.88 216 LYS A O 1
ATOM 1713 N N . ILE A 1 217 ? 19.164 14.556 -10.929 1.00 44.62 217 ILE A N 1
ATOM 1714 C CA . ILE A 1 217 ? 17.915 15.161 -11.396 1.00 44.62 217 ILE A CA 1
ATOM 1715 C C . ILE A 1 217 ? 18.015 16.658 -11.082 1.00 44.62 217 ILE A C 1
ATOM 1717 O O . ILE A 1 217 ? 17.704 17.096 -9.980 1.00 44.62 217 ILE A O 1
ATOM 1721 N N . ALA A 1 218 ? 18.510 17.446 -12.040 1.00 43.88 218 ALA A N 1
ATOM 1722 C CA . ALA A 1 218 ? 18.380 18.896 -12.017 1.00 43.88 218 ALA A CA 1
ATOM 1723 C C . ALA A 1 218 ? 16.884 19.219 -12.107 1.00 43.88 218 ALA A C 1
ATOM 1725 O O . ALA A 1 218 ? 16.303 19.287 -13.190 1.00 43.88 218 ALA A O 1
ATOM 1726 N N . MET A 1 219 ? 16.229 19.301 -10.953 1.00 43.12 219 MET A N 1
ATOM 1727 C CA . MET A 1 219 ? 14.805 19.576 -10.888 1.00 43.12 219 MET A CA 1
ATOM 1728 C C . MET A 1 219 ? 14.600 21.052 -11.215 1.00 43.12 219 MET A C 1
ATOM 1730 O O . MET A 1 219 ? 15.066 21.933 -10.491 1.00 43.12 219 MET A O 1
ATOM 1734 N N . LYS A 1 220 ? 13.856 21.329 -12.294 1.00 36.84 220 LYS A N 1
ATOM 1735 C CA . LYS A 1 220 ? 13.038 22.544 -12.324 1.00 36.84 220 LYS A CA 1
ATOM 1736 C C . LYS A 1 220 ? 12.272 22.555 -11.008 1.00 36.84 220 LYS A C 1
ATOM 1738 O O . LYS A 1 220 ? 11.695 21.527 -10.654 1.00 36.84 220 LYS A O 1
ATOM 1743 N N . LYS A 1 221 ? 12.339 23.679 -10.288 1.00 31.72 221 LYS A N 1
ATOM 1744 C CA . LYS A 1 221 ? 11.539 23.924 -9.086 1.00 31.72 221 LYS A CA 1
ATOM 1745 C C . LYS A 1 221 ? 10.134 23.407 -9.412 1.00 31.72 221 LYS A C 1
ATOM 1747 O O . LYS A 1 221 ? 9.586 23.902 -10.401 1.00 31.72 221 LYS A O 1
ATOM 1752 N N . PRO A 1 222 ? 9.635 22.354 -8.737 1.00 36.03 222 PRO A N 1
ATOM 1753 C CA . PRO A 1 222 ? 8.297 21.873 -9.026 1.00 36.03 222 PRO A CA 1
ATOM 1754 C C . PRO A 1 222 ? 7.388 23.091 -8.926 1.00 36.03 222 PRO A C 1
ATOM 1756 O O . PRO A 1 222 ? 7.505 23.861 -7.965 1.00 36.03 222 PRO A O 1
ATOM 1759 N N . GLU A 1 223 ? 6.585 23.332 -9.964 1.00 32.09 223 GLU A N 1
ATOM 1760 C CA . GLU A 1 223 ? 5.430 24.200 -9.791 1.00 32.09 223 GLU A CA 1
ATOM 1761 C C . GLU A 1 223 ? 4.716 23.639 -8.575 1.00 32.09 223 GLU A C 1
ATOM 1763 O O . GLU A 1 223 ? 4.378 22.455 -8.526 1.00 32.09 223 GLU A O 1
ATOM 1768 N N . VAL A 1 224 ? 4.681 24.454 -7.527 1.00 29.75 224 VAL A N 1
ATOM 1769 C CA . VAL A 1 224 ? 4.057 24.102 -6.268 1.00 29.75 224 VAL A CA 1
ATOM 1770 C C . VAL A 1 224 ? 2.583 23.960 -6.602 1.00 29.75 224 VAL A C 1
ATOM 1772 O O . VAL A 1 224 ? 1.857 24.947 -6.641 1.00 29.75 224 VAL A O 1
ATOM 1775 N N . ILE A 1 225 ? 2.155 22.741 -6.909 1.00 32.41 225 ILE A N 1
ATOM 1776 C CA . ILE A 1 225 ? 0.757 22.377 -6.778 1.00 32.41 225 ILE A CA 1
ATOM 1777 C C . ILE A 1 225 ? 0.545 22.389 -5.267 1.00 32.41 225 ILE A C 1
ATOM 1779 O O . ILE A 1 225 ? 1.007 21.490 -4.563 1.00 32.41 225 ILE A O 1
ATOM 1783 N N . SER A 1 226 ? -0.020 23.481 -4.749 1.00 28.69 226 SER A N 1
ATOM 1784 C CA . SER A 1 226 ? -0.470 23.509 -3.366 1.00 28.69 226 SER A CA 1
ATOM 1785 C C . SER A 1 226 ? -1.624 22.522 -3.276 1.00 28.69 226 SER A C 1
ATOM 1787 O O . SER A 1 226 ? -2.704 22.777 -3.807 1.00 28.69 226 SER A O 1
ATOM 1789 N N . PHE A 1 227 ? -1.389 21.386 -2.637 1.00 31.77 227 PHE A N 1
ATOM 1790 C CA . PHE A 1 227 ? -2.489 20.608 -2.094 1.00 31.77 227 PHE A CA 1
ATOM 1791 C C . PHE A 1 227 ? -3.087 21.444 -0.954 1.00 31.77 227 PHE A C 1
ATOM 1793 O O . PHE A 1 227 ? -2.312 21.918 -0.117 1.00 31.77 227 PHE A O 1
ATOM 1800 N N . PRO A 1 228 ? -4.403 21.711 -0.936 1.00 35.22 228 PRO A N 1
ATOM 1801 C CA . PRO A 1 228 ? -5.019 22.384 0.199 1.00 35.22 228 PRO A CA 1
ATOM 1802 C C . PRO A 1 228 ? -4.774 21.538 1.457 1.00 35.22 228 PRO A C 1
ATOM 1804 O O . PRO A 1 228 ? -5.137 20.367 1.496 1.00 35.22 228 PRO A O 1
ATOM 1807 N N . GLU A 1 229 ? -4.120 22.117 2.466 1.00 39.78 229 GLU A N 1
ATOM 1808 C CA . GLU A 1 229 ? -3.852 21.484 3.771 1.00 39.78 229 GLU A CA 1
ATOM 1809 C C . GLU A 1 229 ? -5.120 21.341 4.636 1.00 39.78 229 GLU A C 1
ATOM 1811 O O . GLU A 1 229 ? -5.069 20.786 5.734 1.00 39.78 229 GLU A O 1
ATOM 1816 N N . GLU A 1 230 ? -6.269 21.834 4.170 1.00 48.00 230 GLU A N 1
ATOM 1817 C CA . GLU A 1 230 ? -7.503 21.821 4.945 1.00 48.00 230 GLU A CA 1
ATOM 1818 C C . GLU A 1 230 ? -8.189 20.457 4.850 1.00 48.00 230 GLU A C 1
ATOM 1820 O O . GLU A 1 230 ? -8.928 20.137 3.918 1.00 48.00 230 GLU A O 1
ATOM 1825 N N . VAL A 1 231 ? -7.920 19.637 5.867 1.00 54.91 231 VAL A N 1
ATOM 1826 C CA . VAL A 1 231 ? -8.744 18.480 6.216 1.00 54.91 231 VAL A CA 1
ATOM 1827 C C . VAL A 1 231 ? -10.200 18.962 6.324 1.00 54.91 231 VAL A C 1
ATOM 1829 O O . VAL A 1 231 ? -10.458 19.952 7.015 1.00 54.91 231 VAL A O 1
ATOM 1832 N N . PRO A 1 232 ? -11.160 18.299 5.657 1.00 66.62 232 PRO A N 1
ATOM 1833 C CA . PRO A 1 232 ? -12.557 18.708 5.694 1.00 66.62 232 PRO A CA 1
ATOM 1834 C C . PRO A 1 232 ? -13.062 18.657 7.130 1.00 66.62 232 PRO A C 1
ATOM 1836 O O . PRO A 1 232 ? -12.669 17.782 7.906 1.00 66.62 232 PRO A O 1
ATOM 1839 N N . SER A 1 233 ? -13.973 19.560 7.480 1.00 73.25 233 SER A N 1
ATOM 1840 C CA . SER A 1 233 ? -14.609 19.495 8.791 1.00 73.25 233 SER A CA 1
ATOM 1841 C C . SER A 1 233 ? -15.322 18.148 8.976 1.00 73.25 233 SER A C 1
ATOM 1843 O O . SER A 1 233 ? -15.835 17.550 8.022 1.00 73.25 233 SER A O 1
ATOM 1845 N N . ASP A 1 234 ? -15.401 17.676 10.223 1.00 69.69 234 ASP A N 1
ATOM 1846 C CA . ASP A 1 234 ? -16.130 16.447 10.570 1.00 69.69 234 ASP A CA 1
ATOM 1847 C C . ASP A 1 234 ? -17.581 16.460 10.069 1.00 69.69 234 ASP A C 1
ATOM 1849 O O . ASP A 1 234 ? -18.156 15.413 9.761 1.00 69.69 234 ASP A O 1
ATOM 1853 N N . GLU A 1 235 ? -18.165 17.653 9.951 1.00 79.31 235 GLU A N 1
ATOM 1854 C CA . GLU A 1 235 ? -19.491 17.865 9.391 1.00 79.31 235 GLU A CA 1
ATOM 1855 C C . GLU A 1 235 ? -19.558 17.440 7.916 1.00 79.31 235 GLU A C 1
ATOM 1857 O O . GLU A 1 235 ? -20.415 16.632 7.555 1.00 79.31 235 GLU A O 1
ATOM 1862 N N . VAL A 1 236 ? -18.620 17.897 7.080 1.00 76.25 236 VAL A N 1
ATOM 1863 C CA . VAL A 1 236 ? -18.551 17.529 5.654 1.00 76.25 236 VAL A CA 1
ATOM 1864 C C . VAL A 1 236 ? -18.350 16.023 5.497 1.00 76.25 236 VAL A C 1
ATOM 1866 O O . VAL A 1 236 ? -19.048 15.369 4.718 1.00 76.25 236 VAL A O 1
ATOM 1869 N N . LEU A 1 237 ? -17.453 15.441 6.299 1.00 75.38 237 LEU A N 1
ATOM 1870 C CA . LEU A 1 237 ? -17.226 13.996 6.309 1.00 75.38 237 LEU A CA 1
ATOM 1871 C C . LEU A 1 237 ? -18.485 13.214 6.706 1.00 75.38 237 LEU A C 1
ATOM 1873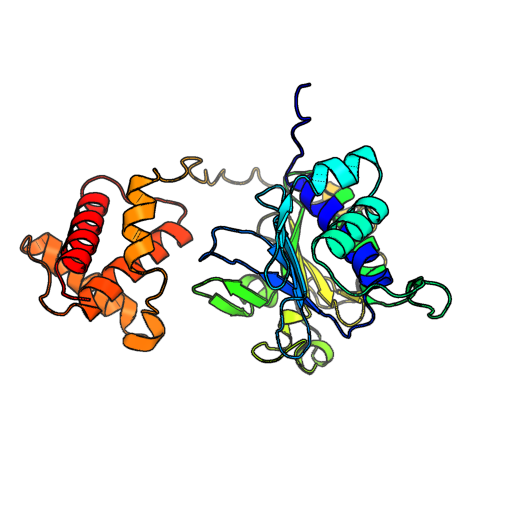 O O . LEU A 1 237 ? -18.728 12.125 6.180 1.00 75.38 237 LEU A O 1
ATOM 1877 N N . SER A 1 238 ? -19.311 13.752 7.607 1.00 80.56 238 SER A N 1
ATOM 1878 C CA . SER A 1 238 ? -20.552 13.102 8.036 1.00 80.56 238 SER A CA 1
ATOM 1879 C C . SER A 1 238 ? -21.579 12.952 6.906 1.00 80.56 238 SER A C 1
ATOM 1881 O O . SER A 1 238 ? -22.291 11.943 6.872 1.00 80.56 238 SER A O 1
ATOM 1883 N N . TYR A 1 239 ? -21.610 13.887 5.948 1.00 87.56 239 TYR A N 1
ATOM 1884 C CA . TYR A 1 239 ? -22.469 13.804 4.765 1.00 87.56 239 TYR A CA 1
ATOM 1885 C C . TYR A 1 239 ? -22.019 12.677 3.837 1.00 87.56 239 TYR A C 1
ATOM 1887 O O . TYR A 1 239 ? -22.826 11.838 3.441 1.00 87.56 239 TYR A O 1
ATOM 1895 N N . PHE A 1 240 ? -20.720 12.577 3.556 1.00 83.81 240 PHE A N 1
ATOM 1896 C CA . PHE A 1 240 ? -20.200 11.523 2.683 1.00 83.81 240 PHE A CA 1
ATOM 1897 C C . PHE A 1 240 ? -20.318 10.119 3.286 1.00 83.81 240 PHE A C 1
ATOM 1899 O O . PHE A 1 240 ? -20.595 9.158 2.567 1.00 83.81 240 PHE A O 1
ATOM 1906 N N . ARG A 1 241 ? -20.237 9.977 4.617 1.00 81.06 241 ARG A N 1
ATOM 1907 C CA . ARG A 1 241 ? -20.461 8.686 5.298 1.00 81.06 241 ARG A CA 1
ATOM 1908 C C . ARG A 1 241 ? -21.834 8.067 4.993 1.00 81.06 241 ARG A C 1
ATOM 1910 O O . ARG A 1 241 ? -21.973 6.849 5.099 1.00 81.06 241 ARG A O 1
ATOM 1917 N N . LYS A 1 242 ? -22.833 8.853 4.563 1.00 80.81 242 LYS A N 1
ATOM 1918 C CA . LYS A 1 242 ? -24.169 8.357 4.170 1.00 80.81 242 LYS A CA 1
ATOM 1919 C C . LYS A 1 242 ? -24.135 7.409 2.972 1.00 80.81 242 LYS A C 1
ATOM 1921 O O . LYS A 1 242 ? -24.996 6.539 2.859 1.00 80.81 242 LYS A O 1
ATOM 1926 N N . VAL A 1 243 ? -23.129 7.546 2.112 1.00 79.50 243 VAL A N 1
ATOM 1927 C CA . VAL A 1 243 ? -22.903 6.688 0.940 1.00 79.50 243 VAL A CA 1
ATOM 1928 C C . VAL A 1 243 ? -21.678 5.790 1.095 1.00 79.50 243 VAL A C 1
ATOM 1930 O O . VAL A 1 243 ? -21.306 5.111 0.149 1.00 79.50 243 VAL A O 1
ATOM 1933 N N . GLY A 1 244 ? -21.096 5.681 2.296 1.00 67.19 244 GLY A N 1
ATOM 1934 C CA . GLY A 1 244 ? -19.888 4.875 2.530 1.00 67.19 244 GLY A CA 1
ATOM 1935 C C . GLY A 1 244 ? -20.049 3.364 2.292 1.00 67.19 244 GLY A C 1
ATOM 1936 O O . GLY A 1 244 ? -19.060 2.646 2.239 1.00 67.19 244 GLY A O 1
ATOM 1937 N N . ARG A 1 245 ? -21.286 2.866 2.152 1.00 73.81 245 ARG A N 1
ATOM 1938 C CA . ARG A 1 245 ? -21.599 1.472 1.764 1.00 73.81 245 ARG A CA 1
ATOM 1939 C C . ARG A 1 245 ? -22.274 1.363 0.392 1.00 73.81 245 ARG A C 1
ATOM 1941 O O . ARG A 1 245 ? -22.706 0.277 0.013 1.00 73.81 245 ARG A O 1
ATOM 1948 N N . PHE A 1 246 ? -22.454 2.482 -0.302 1.00 72.50 246 PHE A N 1
ATOM 1949 C CA . PHE A 1 246 ? -23.108 2.536 -1.601 1.00 72.50 246 PHE A CA 1
ATOM 1950 C C . PHE A 1 246 ? -22.044 2.538 -2.696 1.00 72.50 246 PHE A C 1
ATOM 1952 O O . PHE A 1 246 ? -21.189 3.415 -2.720 1.00 72.50 246 PHE A O 1
ATOM 1959 N N . ASP A 1 247 ? -22.116 1.569 -3.603 1.00 79.44 247 ASP A N 1
ATOM 1960 C CA . ASP A 1 247 ? -21.233 1.487 -4.764 1.00 79.44 247 ASP A CA 1
ATOM 1961 C C . ASP A 1 247 ? -21.974 2.011 -5.999 1.00 79.44 247 ASP A C 1
ATOM 1963 O O . ASP A 1 247 ? -22.770 1.303 -6.624 1.00 79.44 247 ASP A O 1
ATOM 1967 N N . GLY A 1 248 ? -21.724 3.279 -6.338 1.00 73.88 248 GLY A N 1
ATOM 1968 C CA . GLY A 1 248 ? -22.357 3.925 -7.485 1.00 73.88 248 GLY A CA 1
ATOM 1969 C C . GLY A 1 248 ? -21.994 3.289 -8.828 1.00 73.88 248 GLY A C 1
ATOM 1970 O O . GLY A 1 248 ? -22.816 3.316 -9.742 1.00 73.88 248 GLY A O 1
ATOM 1971 N N . TYR A 1 249 ? -20.817 2.668 -8.955 1.00 74.88 249 TYR A N 1
ATOM 1972 C CA . TYR A 1 249 ? -20.412 1.988 -10.189 1.00 74.88 249 TYR A CA 1
ATOM 1973 C C . TYR A 1 249 ? -21.131 0.655 -10.357 1.00 74.88 249 TYR A C 1
ATOM 1975 O O . TYR A 1 249 ? -21.490 0.288 -11.471 1.00 74.88 249 TYR A O 1
ATOM 1983 N N . LYS A 1 250 ? -21.418 -0.054 -9.266 1.00 79.12 250 LYS A N 1
ATOM 1984 C CA . LYS A 1 250 ? -22.234 -1.270 -9.334 1.00 79.12 250 LYS A CA 1
ATOM 1985 C C . LYS A 1 250 ? -23.672 -0.988 -9.775 1.00 79.12 250 LYS A C 1
ATOM 1987 O O . LYS A 1 250 ? -24.252 -1.804 -10.486 1.00 79.12 250 LYS A O 1
ATOM 1992 N N . VAL A 1 251 ? -24.245 0.137 -9.343 1.00 87.44 251 VAL A N 1
ATOM 1993 C CA . VAL A 1 251 ? -25.636 0.508 -9.658 1.00 87.44 251 VAL A CA 1
ATOM 1994 C C . VAL A 1 251 ? -25.750 1.138 -11.047 1.00 87.44 251 VAL A C 1
ATOM 1996 O O . VAL A 1 251 ? -26.615 0.747 -11.828 1.00 87.44 251 VAL A O 1
ATOM 1999 N N . PHE A 1 252 ? -24.866 2.081 -11.383 1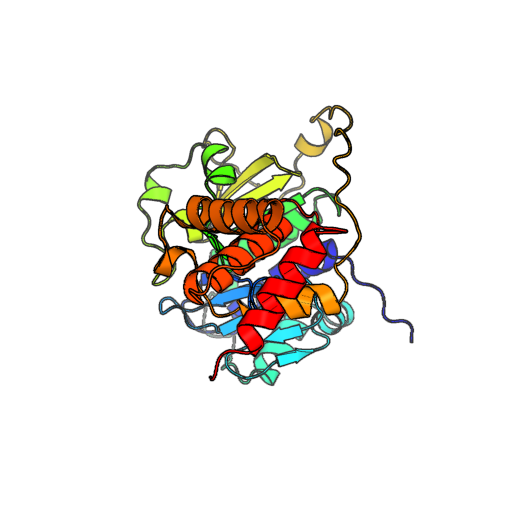.00 84.44 252 PHE A N 1
ATOM 2000 C CA . PHE A 1 252 ? -24.976 2.882 -12.609 1.00 84.44 252 PHE A CA 1
ATOM 2001 C C . PHE A 1 252 ? -23.949 2.536 -13.693 1.00 84.44 252 PHE A C 1
ATOM 2003 O O . PHE A 1 252 ? -24.084 2.999 -14.829 1.00 84.44 252 PHE A O 1
ATOM 2010 N N . GLY A 1 253 ? -22.932 1.731 -13.382 1.00 86.75 253 GLY A N 1
ATOM 2011 C CA . GLY A 1 253 ? -21.853 1.400 -14.310 1.00 86.75 253 GLY A CA 1
ATOM 2012 C C . GLY A 1 253 ? -21.137 2.648 -14.821 1.00 86.75 253 GLY A C 1
ATOM 2013 O O . GLY A 1 253 ? -20.836 3.577 -14.070 1.00 86.75 253 GLY A O 1
ATOM 2014 N N . GLU A 1 254 ? -20.916 2.687 -16.133 1.00 83.56 254 GLU A N 1
ATOM 2015 C CA . GLU A 1 254 ? -20.299 3.817 -16.838 1.00 83.56 254 GLU A CA 1
ATOM 2016 C C . GLU A 1 254 ? -21.168 5.089 -16.823 1.00 83.56 254 GLU A C 1
ATOM 2018 O O . GLU A 1 254 ? -20.662 6.185 -17.055 1.00 83.56 254 GLU A O 1
ATOM 2023 N N . ASN A 1 255 ? -22.462 4.979 -16.496 1.00 91.62 255 ASN A N 1
ATOM 2024 C CA . ASN A 1 255 ? -23.383 6.117 -16.496 1.00 91.62 255 ASN A CA 1
ATOM 2025 C C . ASN A 1 255 ? -23.341 6.941 -15.204 1.00 91.62 255 ASN A C 1
ATOM 2027 O O . ASN A 1 255 ? -24.008 7.971 -15.139 1.00 91.62 255 ASN A O 1
ATOM 2031 N N . LEU A 1 256 ? -22.582 6.523 -14.182 1.00 90.56 256 LEU A N 1
ATOM 2032 C CA . LEU A 1 256 ? -22.546 7.201 -12.881 1.00 90.56 256 LEU A CA 1
ATOM 2033 C C . LEU A 1 256 ? -22.287 8.710 -13.011 1.00 90.56 256 LEU A C 1
ATOM 2035 O O . LEU A 1 256 ? -23.013 9.505 -12.417 1.00 90.56 256 LEU A O 1
ATOM 2039 N N . ALA A 1 257 ? -21.281 9.097 -13.801 1.00 86.00 257 ALA A N 1
ATOM 2040 C CA . ALA A 1 257 ? -20.934 10.502 -14.007 1.00 86.00 257 ALA A CA 1
ATOM 2041 C C . ALA A 1 257 ? -22.087 11.273 -14.664 1.00 86.00 257 ALA A C 1
ATOM 2043 O O . ALA A 1 257 ? -22.507 12.303 -14.150 1.00 86.00 257 ALA A O 1
ATOM 2044 N N . SER A 1 258 ? -22.665 10.723 -15.736 1.00 92.56 258 SER A N 1
ATOM 2045 C CA . SER A 1 258 ? -23.787 11.348 -16.445 1.00 92.56 258 SER A CA 1
ATOM 2046 C C . SER A 1 258 ? -25.024 11.507 -15.554 1.00 92.56 258 SER A C 1
ATOM 2048 O O . SER A 1 258 ? -25.679 12.548 -15.590 1.00 92.56 258 SER A O 1
ATOM 2050 N N . VAL A 1 259 ? -25.324 10.511 -14.713 1.00 95.31 259 VAL A N 1
ATOM 2051 C CA . VAL A 1 259 ? -26.419 10.588 -13.737 1.00 95.31 259 VAL A CA 1
ATOM 2052 C C . VAL A 1 259 ? -26.137 11.684 -12.711 1.00 95.31 259 VAL A C 1
ATOM 2054 O O . VAL A 1 259 ? -26.980 12.555 -12.511 1.00 95.31 259 VAL A O 1
ATOM 2057 N N . ALA A 1 260 ? -24.956 11.689 -12.090 1.00 94.56 260 ALA A N 1
ATOM 2058 C CA . ALA A 1 260 ? -24.591 12.680 -11.080 1.00 94.56 260 ALA A CA 1
ATOM 2059 C C . ALA A 1 260 ? -24.600 14.116 -11.632 1.00 94.56 260 ALA A C 1
ATOM 2061 O O . ALA A 1 260 ? -25.146 15.022 -10.997 1.00 94.56 260 ALA A O 1
ATOM 2062 N N . GLU A 1 261 ? -24.061 14.316 -12.836 1.00 92.94 261 GLU A N 1
ATOM 2063 C CA . GLU A 1 261 ? -24.074 15.600 -13.538 1.00 92.94 261 GLU A CA 1
ATOM 2064 C C . GLU A 1 261 ? -25.499 16.050 -13.852 1.00 92.94 261 GLU A C 1
ATOM 2066 O O . GLU A 1 261 ? -25.847 17.196 -13.568 1.00 92.94 261 GLU A O 1
ATOM 2071 N N . SER A 1 262 ? -26.358 15.146 -14.336 1.00 96.25 262 SER A N 1
ATOM 2072 C CA . SER A 1 262 ? -27.766 15.457 -14.588 1.00 96.25 262 SER A CA 1
ATOM 2073 C C . SER A 1 262 ? -28.505 15.864 -13.312 1.00 96.25 262 SER A C 1
ATOM 2075 O O . SER A 1 262 ? -29.344 16.765 -13.362 1.00 96.25 262 SER A O 1
ATOM 2077 N N . VAL A 1 263 ? -28.221 15.223 -12.172 1.00 97.62 263 VAL A N 1
ATOM 2078 C CA . VAL A 1 263 ? -28.809 15.593 -10.874 1.00 97.62 263 VAL A CA 1
ATOM 2079 C C . VAL A 1 263 ? -28.324 16.975 -10.437 1.00 97.62 263 VAL A C 1
ATOM 2081 O O . VAL A 1 263 ? -29.134 17.814 -10.042 1.00 97.62 263 VAL A O 1
ATOM 2084 N N . SER A 1 264 ? -27.019 17.233 -10.546 1.00 96.62 264 SER A N 1
ATOM 2085 C CA . SER A 1 264 ? -26.417 18.521 -10.189 1.00 96.62 264 SER A CA 1
ATOM 2086 C C . SER A 1 264 ? -26.945 19.664 -11.061 1.00 96.62 264 SER A C 1
ATOM 2088 O O . SER A 1 264 ? -27.350 20.706 -10.547 1.00 96.62 264 SER A O 1
ATOM 2090 N N . GLU A 1 265 ? -27.008 19.472 -12.381 1.00 95.62 265 GLU A N 1
ATOM 2091 C CA . GLU A 1 265 ? -27.529 20.464 -13.324 1.00 95.62 265 GLU A CA 1
ATOM 2092 C C . GLU A 1 265 ? -29.018 20.742 -13.084 1.00 95.62 265 GLU A C 1
ATOM 2094 O O . GLU A 1 265 ? -29.436 21.904 -13.049 1.00 95.62 265 GLU A O 1
ATOM 2099 N N . HIS A 1 266 ? -29.816 19.695 -12.856 1.00 95.62 266 HIS A N 1
ATOM 2100 C CA . HIS A 1 266 ? -31.231 19.847 -12.533 1.00 95.62 266 HIS A CA 1
ATOM 2101 C C . HIS A 1 266 ? -31.434 20.661 -11.252 1.00 95.62 266 HIS A C 1
ATOM 2103 O O . HIS A 1 266 ? -32.223 21.610 -11.253 1.00 95.62 266 HIS A O 1
ATOM 2109 N N . TRP A 1 267 ? -30.686 20.342 -10.195 1.00 97.44 267 TRP A N 1
ATOM 2110 C CA . TRP A 1 267 ? -30.741 21.073 -8.934 1.00 97.44 267 TRP A CA 1
ATOM 2111 C C . TRP A 1 267 ? -30.313 22.533 -9.097 1.00 97.44 267 TRP A C 1
ATOM 2113 O O . TRP A 1 267 ? -31.033 23.424 -8.657 1.00 97.44 267 TRP A O 1
ATOM 2123 N N . ARG A 1 268 ? -29.211 22.819 -9.803 1.00 95.25 268 ARG A N 1
ATOM 2124 C CA . ARG A 1 268 ? -28.783 24.208 -10.067 1.00 95.25 268 ARG A CA 1
ATOM 2125 C C . ARG A 1 268 ? -29.842 25.003 -10.833 1.00 95.25 268 ARG A C 1
ATOM 2127 O O . ARG A 1 268 ? -29.999 26.200 -10.611 1.00 95.25 268 ARG A O 1
ATOM 2134 N N . LYS A 1 269 ? -30.573 24.347 -11.739 1.00 95.88 269 LYS A N 1
ATOM 2135 C CA . LYS A 1 269 ? -31.604 24.983 -12.568 1.00 95.88 269 LYS A CA 1
ATOM 2136 C C . LYS A 1 269 ? -32.923 25.215 -11.832 1.00 95.88 269 LYS A C 1
ATOM 2138 O O . LYS A 1 269 ? -33.612 26.188 -12.129 1.00 95.88 269 LYS A O 1
ATOM 2143 N N . THR A 1 270 ? -33.313 24.304 -10.945 1.00 96.50 270 THR A N 1
ATOM 2144 C CA . THR A 1 270 ? -34.676 24.261 -10.381 1.00 96.50 270 THR A CA 1
ATOM 2145 C C . THR A 1 270 ? -34.726 24.446 -8.868 1.00 96.50 270 THR A C 1
ATOM 2147 O O . THR A 1 270 ? -35.742 24.887 -8.345 1.00 96.50 270 THR A O 1
ATOM 2150 N N . GLY A 1 271 ? -33.635 24.145 -8.166 1.00 95.19 271 GLY A N 1
ATOM 2151 C CA . GLY A 1 271 ? -33.581 24.018 -6.712 1.00 95.19 271 GLY A CA 1
ATOM 2152 C C . GLY A 1 271 ? -34.070 22.665 -6.185 1.00 95.19 271 GLY A C 1
ATOM 2153 O O . GLY A 1 271 ? -33.913 22.404 -4.992 1.00 95.19 271 GLY A O 1
ATOM 2154 N N . ASP A 1 272 ? -34.605 21.800 -7.050 1.00 96.19 272 ASP A N 1
ATOM 2155 C CA . ASP A 1 272 ? -35.203 20.521 -6.674 1.00 96.19 272 ASP A CA 1
ATOM 2156 C C . ASP A 1 272 ? -34.233 19.347 -6.883 1.00 96.19 272 ASP A C 1
ATOM 2158 O O . ASP A 1 272 ? -33.379 19.353 -7.772 1.00 96.19 272 ASP A O 1
ATOM 2162 N N . LEU A 1 273 ? -34.375 18.313 -6.050 1.00 96.81 273 LEU A N 1
ATOM 2163 C CA . LEU A 1 273 ? -33.679 17.032 -6.197 1.00 96.81 273 LEU A CA 1
ATOM 2164 C C . LEU A 1 273 ? -34.596 15.994 -6.869 1.00 96.81 273 LEU A C 1
ATOM 2166 O O . LEU A 1 273 ? -35.822 16.068 -6.724 1.00 96.81 273 LEU A O 1
ATOM 2170 N N . PRO A 1 274 ? -34.038 14.997 -7.582 1.00 94.75 274 PRO A N 1
ATOM 2171 C CA . PRO A 1 274 ? -34.828 13.894 -8.120 1.00 94.75 274 PRO A CA 1
ATOM 2172 C C . PRO A 1 274 ? -35.477 13.087 -6.989 1.00 94.75 274 PRO A C 1
ATOM 2174 O O . PRO A 1 274 ? -34.984 13.043 -5.868 1.00 94.75 274 PRO A O 1
ATOM 2177 N N . ARG A 1 275 ? -36.582 12.398 -7.294 1.00 93.94 275 ARG A N 1
ATOM 2178 C CA . ARG A 1 275 ? -37.261 11.512 -6.326 1.00 93.94 275 ARG A CA 1
ATOM 2179 C C . ARG A 1 275 ? -36.603 10.140 -6.190 1.00 93.94 275 ARG A C 1
ATOM 2181 O O . ARG A 1 275 ? -36.899 9.414 -5.248 1.00 93.94 275 ARG A O 1
ATOM 2188 N N . ASP A 1 276 ? -35.776 9.768 -7.161 1.00 96.62 276 ASP A N 1
ATOM 2189 C CA . ASP A 1 276 ? -35.089 8.485 -7.177 1.00 96.62 276 ASP A CA 1
ATOM 2190 C C . ASP A 1 276 ? -33.911 8.509 -6.193 1.00 96.62 276 ASP A C 1
ATOM 2192 O O . ASP A 1 276 ? -32.925 9.229 -6.377 1.00 96.62 276 ASP A O 1
ATOM 2196 N N . ILE A 1 277 ? -34.026 7.707 -5.135 1.00 95.88 277 ILE A N 1
ATOM 2197 C CA . ILE A 1 277 ? -33.024 7.630 -4.074 1.00 95.88 277 ILE A CA 1
ATOM 2198 C C . ILE A 1 277 ? -31.688 7.077 -4.566 1.00 95.88 277 ILE A C 1
ATOM 2200 O O . ILE A 1 277 ? -30.643 7.452 -4.031 1.00 95.88 277 ILE A O 1
ATOM 2204 N N . GLU A 1 278 ? -31.684 6.207 -5.576 1.00 96.19 278 GLU A N 1
ATOM 2205 C CA . GLU A 1 278 ? -30.433 5.693 -6.120 1.00 96.19 278 GLU A CA 1
ATOM 2206 C C . GLU A 1 278 ? -29.690 6.807 -6.853 1.00 96.19 278 GLU A C 1
ATOM 2208 O O . GLU A 1 278 ? -28.478 6.922 -6.695 1.00 96.19 278 GLU A O 1
ATOM 2213 N N . GLN A 1 279 ? -30.398 7.684 -7.574 1.00 97.44 279 GLN A N 1
ATOM 2214 C CA . GLN A 1 279 ? -29.788 8.845 -8.235 1.00 97.44 279 GLN A CA 1
ATOM 2215 C C . GLN A 1 279 ? -29.219 9.840 -7.221 1.00 97.44 279 GLN A C 1
ATOM 2217 O O . GLN A 1 279 ? -28.117 10.348 -7.418 1.00 97.44 279 GLN A O 1
ATOM 2222 N N . ILE A 1 280 ? -29.923 10.077 -6.107 1.00 97.75 280 ILE A N 1
ATOM 2223 C CA . ILE A 1 280 ? -29.429 10.922 -5.007 1.00 97.75 280 ILE A CA 1
ATOM 2224 C C . ILE A 1 280 ? -28.149 10.323 -4.405 1.00 97.75 280 ILE A C 1
ATOM 2226 O O . ILE A 1 280 ? -27.148 11.025 -4.248 1.00 97.75 280 ILE A O 1
ATOM 2230 N N . LYS A 1 281 ? -28.154 9.020 -4.089 1.00 94.38 281 LYS A N 1
ATOM 2231 C CA . LYS A 1 281 ? -26.976 8.312 -3.559 1.00 94.38 281 LYS A CA 1
ATOM 2232 C C . LYS A 1 281 ? -25.825 8.297 -4.564 1.00 94.38 281 LYS A C 1
ATOM 2234 O O . LYS A 1 281 ? -24.684 8.510 -4.169 1.00 94.38 281 LYS A O 1
ATOM 2239 N N . GLY A 1 282 ? -26.122 8.103 -5.848 1.00 92.75 282 GLY A N 1
ATOM 2240 C CA . GLY A 1 282 ? -25.162 8.162 -6.948 1.00 92.75 282 GLY A CA 1
ATOM 2241 C C . GLY A 1 282 ? -24.501 9.529 -7.068 1.00 92.75 282 GLY A C 1
ATOM 2242 O O . GLY A 1 282 ? -23.276 9.604 -7.113 1.00 92.75 282 GLY A O 1
ATOM 2243 N N . ALA A 1 283 ? -25.287 10.607 -7.030 1.00 96.62 283 ALA A N 1
ATOM 2244 C CA . ALA A 1 283 ? -24.771 11.971 -7.055 1.00 96.62 283 ALA A CA 1
ATOM 2245 C C . ALA A 1 283 ? -23.881 12.267 -5.839 1.00 96.62 283 ALA A C 1
ATOM 2247 O O . ALA A 1 283 ? -22.768 12.759 -6.003 1.00 96.62 283 ALA A O 1
ATOM 2248 N N . LEU A 1 284 ? -24.311 11.899 -4.625 1.00 94.56 284 LEU A N 1
ATOM 2249 C CA . LEU A 1 284 ? -23.511 12.123 -3.415 1.00 94.56 284 LEU A CA 1
ATOM 2250 C C . LEU A 1 284 ? -22.213 11.301 -3.417 1.00 94.56 284 LEU A C 1
ATOM 2252 O O . LEU A 1 284 ? -21.160 11.805 -3.030 1.00 94.56 284 LEU A O 1
ATOM 2256 N N . PHE A 1 285 ? -22.272 10.052 -3.882 1.00 88.25 285 PHE A N 1
ATOM 2257 C CA . PHE A 1 285 ? -21.100 9.195 -4.056 1.00 88.25 285 PHE A CA 1
ATOM 2258 C C . PHE A 1 285 ? -20.117 9.773 -5.083 1.00 88.25 285 PHE A C 1
ATOM 2260 O O . PHE A 1 285 ? -18.909 9.763 -4.852 1.00 88.25 285 PHE A O 1
ATOM 2267 N N . PHE A 1 286 ? -20.621 10.317 -6.192 1.00 91.19 286 PHE A N 1
ATOM 2268 C CA . PHE A 1 286 ? -19.803 10.954 -7.221 1.00 91.19 286 PHE A CA 1
ATOM 2269 C C . PHE A 1 286 ? -19.128 12.243 -6.723 1.00 91.19 286 PHE A C 1
ATOM 2271 O O . PHE A 1 286 ? -17.950 12.467 -6.994 1.00 91.19 286 PHE A O 1
ATOM 2278 N N . GLU A 1 287 ? -19.832 13.063 -5.943 1.00 91.50 287 GLU A N 1
ATOM 2279 C CA . GLU A 1 287 ? -19.276 14.277 -5.333 1.00 91.50 287 GLU A CA 1
ATOM 2280 C C . GLU A 1 287 ? -18.214 13.958 -4.271 1.00 91.50 287 GLU A C 1
ATOM 2282 O O . GLU A 1 287 ? -17.136 14.554 -4.275 1.00 91.50 287 GLU A O 1
ATOM 2287 N N . TRP A 1 288 ? -18.464 12.952 -3.423 1.00 84.75 288 TRP A N 1
ATOM 2288 C CA . TRP A 1 288 ? -17.456 12.422 -2.497 1.00 84.75 288 TRP A CA 1
ATOM 2289 C C . TRP A 1 288 ? -16.192 12.004 -3.252 1.00 84.75 288 TRP A C 1
ATOM 2291 O O . TRP A 1 288 ? -15.071 12.348 -2.871 1.00 84.75 288 TRP A O 1
ATOM 2301 N N . ARG A 1 289 ? -16.393 11.324 -4.384 1.00 79.75 289 ARG A N 1
ATOM 2302 C CA . ARG A 1 289 ? -15.319 10.889 -5.263 1.00 79.75 289 ARG A CA 1
ATOM 2303 C C . ARG A 1 289 ? -14.509 12.026 -5.843 1.00 79.75 289 ARG A C 1
ATOM 2305 O O . ARG A 1 289 ? -13.282 11.966 -5.820 1.00 79.75 289 ARG A O 1
ATOM 2312 N N . ARG A 1 290 ? -15.195 13.030 -6.383 1.00 79.81 290 ARG A N 1
ATOM 2313 C CA . ARG A 1 290 ? -14.571 14.210 -6.974 1.00 79.81 290 ARG A CA 1
ATOM 2314 C C . ARG A 1 290 ? -13.713 14.929 -5.937 1.00 79.81 290 ARG A C 1
ATOM 2316 O O . ARG A 1 290 ? -12.555 15.199 -6.229 1.00 79.81 290 ARG A O 1
ATOM 2323 N N . ALA A 1 291 ? -14.241 15.140 -4.731 1.00 75.88 291 ALA A N 1
ATOM 2324 C CA . ALA A 1 291 ? -13.524 15.796 -3.639 1.00 75.88 291 ALA A CA 1
ATOM 2325 C C . ALA A 1 291 ? -12.268 15.024 -3.205 1.00 75.88 291 ALA A C 1
ATOM 2327 O O . ALA A 1 291 ? -11.201 15.610 -3.025 1.00 75.88 291 ALA A O 1
ATOM 2328 N N . HIS A 1 292 ? -12.371 13.695 -3.094 1.00 67.12 292 HIS A N 1
ATOM 2329 C CA . HIS A 1 292 ? -11.230 12.843 -2.756 1.00 67.12 292 HIS A CA 1
ATOM 2330 C C . HIS A 1 292 ? -10.132 12.891 -3.830 1.00 67.12 292 HIS A C 1
ATOM 2332 O O . HIS A 1 292 ? -8.946 12.923 -3.516 1.00 67.12 292 HIS A O 1
ATOM 2338 N N . HIS A 1 293 ? -10.532 12.942 -5.100 1.00 62.84 293 HIS A N 1
ATOM 2339 C CA . HIS A 1 293 ? -9.631 12.970 -6.250 1.00 62.84 293 HIS A CA 1
ATOM 2340 C C . HIS A 1 293 ? -8.877 14.271 -6.448 1.00 62.84 293 HIS A C 1
ATOM 2342 O O . HIS A 1 293 ? -7.692 14.270 -6.772 1.00 62.84 293 HIS A O 1
ATOM 2348 N N . THR A 1 294 ? -9.580 15.388 -6.315 1.00 68.44 294 THR A N 1
ATOM 2349 C CA . THR A 1 294 ? -8.999 16.712 -6.542 1.00 68.44 294 THR A CA 1
ATOM 2350 C C . THR A 1 294 ? -8.275 17.233 -5.306 1.00 68.44 294 THR A C 1
ATOM 2352 O O . THR A 1 294 ? -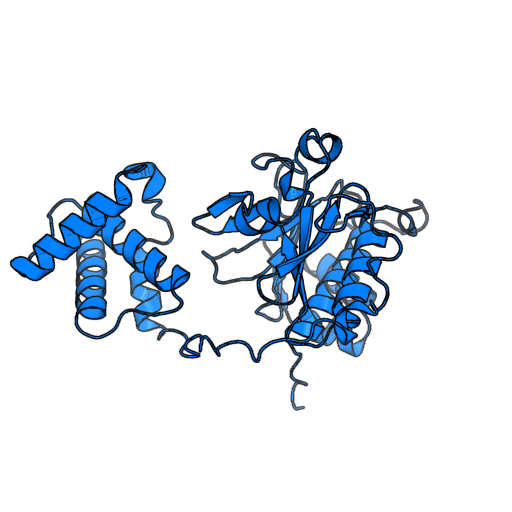7.533 18.209 -5.408 1.00 68.44 294 THR A O 1
ATOM 2355 N N . GLY A 1 295 ? -8.502 16.618 -4.137 1.00 63.84 295 GLY A N 1
ATOM 2356 C CA . GLY A 1 295 ? -8.071 17.150 -2.845 1.00 63.84 295 GLY A CA 1
ATOM 2357 C C . GLY A 1 295 ? -8.750 18.478 -2.494 1.00 63.84 295 GLY A C 1
ATOM 2358 O O . GLY A 1 295 ? -8.303 19.167 -1.583 1.00 63.84 295 GLY A O 1
ATOM 2359 N N . GLN A 1 296 ? -9.795 18.863 -3.233 1.00 74.81 296 GLN A N 1
ATOM 2360 C CA . GLN A 1 296 ? -10.560 20.086 -3.021 1.00 74.81 296 GLN A CA 1
ATOM 2361 C C . GLN A 1 296 ? -11.936 19.706 -2.499 1.00 74.81 296 GLN A C 1
ATOM 2363 O O . GLN A 1 296 ? -12.739 19.101 -3.214 1.00 74.81 296 GLN A O 1
ATOM 2368 N N . TYR A 1 297 ? -12.196 20.057 -1.244 1.00 79.12 297 TYR A N 1
ATOM 2369 C CA . TYR A 1 297 ? -13.498 19.827 -0.649 1.00 79.12 297 TYR A CA 1
ATOM 2370 C C . TYR A 1 297 ? -14.500 20.890 -1.106 1.00 79.12 297 TYR A C 1
ATOM 2372 O O . TYR A 1 297 ? -14.127 22.033 -1.363 1.00 79.12 297 TYR A O 1
ATOM 2380 N N . PRO A 1 298 ? -15.773 20.501 -1.253 1.00 82.19 298 PRO A N 1
ATOM 2381 C CA . PRO A 1 298 ? -16.805 21.382 -1.762 1.00 82.19 298 PRO A CA 1
ATOM 2382 C C . PRO A 1 298 ? -17.114 22.483 -0.750 1.00 82.19 298 PRO A C 1
ATOM 2384 O O . PRO A 1 298 ? -17.271 22.229 0.444 1.00 82.19 298 PRO A O 1
ATOM 2387 N N . GLU A 1 299 ? -17.272 23.699 -1.259 1.00 86.88 299 GLU A N 1
ATOM 2388 C CA . GLU A 1 299 ? -17.614 24.894 -0.491 1.00 86.88 299 GLU A CA 1
ATOM 2389 C C . GLU A 1 299 ? -18.837 25.593 -1.101 1.00 86.88 299 GLU A C 1
ATOM 2391 O O . GLU A 1 299 ? -19.288 25.271 -2.204 1.00 86.88 299 GLU A O 1
ATOM 2396 N N . GLY A 1 300 ? -19.404 26.559 -0.373 1.00 91.38 300 GLY A N 1
ATOM 2397 C CA . GLY A 1 300 ? -20.485 27.408 -0.877 1.00 91.38 300 GLY A CA 1
ATOM 2398 C C . GLY A 1 300 ? -21.688 26.615 -1.399 1.00 91.38 300 GLY A C 1
ATOM 2399 O O . GLY A 1 300 ? -22.319 25.852 -0.664 1.00 91.38 300 GLY A O 1
ATOM 2400 N N . GLU A 1 301 ? -22.033 26.813 -2.674 1.00 90.56 301 GLU A N 1
ATOM 2401 C CA . GLU A 1 301 ? -23.177 26.136 -3.298 1.00 90.56 301 GLU A CA 1
ATOM 2402 C C . GLU A 1 301 ? -22.973 24.628 -3.470 1.00 90.56 301 GLU A C 1
ATOM 2404 O O . GLU A 1 301 ? -23.944 23.877 -3.371 1.00 90.56 301 GLU A O 1
ATOM 2409 N N . GLU A 1 302 ? -21.738 24.165 -3.672 1.00 89.81 302 GLU A N 1
ATOM 2410 C CA . GLU A 1 302 ? -21.453 22.732 -3.797 1.00 89.81 302 GLU A CA 1
ATOM 2411 C C . GLU A 1 302 ? -21.658 22.016 -2.462 1.00 89.81 302 GLU A C 1
ATOM 2413 O O . GLU A 1 302 ? -22.282 20.954 -2.409 1.00 89.81 302 GLU A O 1
ATOM 2418 N N . LEU A 1 303 ? -21.229 22.639 -1.360 1.00 92.62 303 LEU A N 1
ATOM 2419 C CA . LEU A 1 303 ? -21.493 22.112 -0.023 1.00 92.62 303 LEU A CA 1
ATOM 2420 C C . LEU A 1 303 ? -22.997 22.068 0.269 1.00 92.62 303 LEU A C 1
ATOM 2422 O O . LEU A 1 303 ? -23.499 21.073 0.792 1.00 92.62 303 LEU A O 1
ATOM 2426 N N . ARG A 1 304 ? -23.738 23.113 -0.117 1.00 95.12 304 ARG A N 1
ATOM 2427 C CA . ARG A 1 304 ? -25.198 23.151 0.040 1.00 95.12 304 ARG A CA 1
ATOM 2428 C C . ARG A 1 304 ? -25.887 22.033 -0.746 1.00 95.12 304 ARG A C 1
ATOM 2430 O O . ARG A 1 304 ? -26.818 21.415 -0.232 1.00 95.12 304 ARG A O 1
ATOM 2437 N N . PHE A 1 305 ? -25.444 21.763 -1.972 1.00 96.88 305 PHE A N 1
ATOM 2438 C CA . PHE A 1 305 ? -25.947 20.645 -2.772 1.00 96.88 305 PHE A CA 1
ATOM 2439 C C . PHE A 1 305 ? -25.738 19.307 -2.052 1.00 96.88 305 PHE A C 1
ATOM 2441 O O . PHE A 1 305 ? -26.682 18.537 -1.881 1.00 96.88 305 PHE A O 1
ATOM 2448 N N . ILE A 1 306 ? -24.529 19.067 -1.544 1.00 95.31 306 ILE A N 1
ATOM 2449 C CA . ILE A 1 306 ? -24.164 17.841 -0.820 1.00 95.31 306 ILE A CA 1
ATOM 2450 C C . ILE A 1 306 ? -24.967 17.670 0.470 1.00 95.31 306 ILE A C 1
ATOM 2452 O O . ILE A 1 306 ? -25.471 16.579 0.740 1.00 95.31 306 ILE A O 1
ATOM 2456 N N . GLN A 1 307 ? -25.149 18.749 1.233 1.00 96.25 307 GLN A N 1
ATOM 2457 C CA . GLN A 1 307 ? -26.000 18.769 2.424 1.00 96.25 307 GLN A CA 1
ATOM 2458 C C . GLN A 1 307 ? -27.438 18.350 2.102 1.00 96.25 307 GLN A C 1
ATOM 2460 O O . GLN A 1 307 ? -28.035 17.559 2.837 1.00 96.25 307 GLN A O 1
ATOM 2465 N N . LEU A 1 308 ? -27.999 18.850 0.997 1.00 97.00 308 LEU A N 1
ATOM 2466 C CA . LEU A 1 308 ? -29.355 18.505 0.570 1.00 97.00 308 LEU A CA 1
ATOM 2467 C C . LEU A 1 308 ? -29.462 17.037 0.151 1.00 97.00 308 LEU A C 1
ATOM 2469 O O . LEU A 1 308 ? -30.396 16.365 0.585 1.00 97.00 308 LEU A O 1
ATOM 2473 N N . LEU A 1 309 ? -28.496 16.519 -0.617 1.00 97.00 309 LEU A N 1
ATOM 2474 C CA . LEU A 1 309 ? -28.454 15.099 -0.982 1.00 97.00 309 LEU A CA 1
ATOM 2475 C C . LEU A 1 309 ? -28.411 14.206 0.267 1.00 97.00 309 LEU A C 1
ATOM 2477 O O . LEU A 1 309 ? -29.201 13.271 0.391 1.00 97.00 309 LEU A O 1
ATOM 2481 N N . ALA A 1 310 ? -27.524 14.516 1.218 1.00 94.88 310 ALA A N 1
ATOM 2482 C CA . ALA A 1 310 ? -27.383 13.761 2.462 1.00 94.88 310 ALA A CA 1
ATOM 2483 C C . ALA A 1 310 ? -28.656 13.815 3.323 1.00 94.88 310 ALA A C 1
ATOM 2485 O O . ALA A 1 310 ? -29.096 12.792 3.849 1.00 94.88 310 ALA A O 1
ATOM 2486 N N . THR A 1 311 ? -29.278 14.991 3.419 1.00 95.81 311 THR A N 1
ATOM 2487 C CA . THR A 1 311 ? -30.542 15.183 4.144 1.00 95.81 311 THR A CA 1
ATOM 2488 C C . THR A 1 311 ? -31.675 14.376 3.514 1.00 95.81 311 THR A C 1
ATOM 2490 O O . THR A 1 311 ? -32.485 13.788 4.227 1.00 95.81 311 THR A O 1
ATOM 2493 N N . GLU A 1 312 ? -31.748 14.324 2.184 1.00 96.19 312 GLU A N 1
ATOM 2494 C CA . GLU A 1 312 ? -32.791 13.569 1.487 1.00 96.19 312 GLU A CA 1
ATOM 2495 C C . GLU A 1 312 ? -32.617 12.055 1.659 1.00 96.19 312 GLU A C 1
ATOM 2497 O O . GLU A 1 312 ? -33.606 11.339 1.808 1.00 96.19 312 GLU A O 1
ATOM 2502 N N . ILE A 1 313 ? -31.373 11.571 1.748 1.00 94.75 313 ILE A N 1
ATOM 2503 C CA . ILE A 1 313 ? -31.080 10.170 2.085 1.00 94.75 313 ILE A CA 1
ATOM 2504 C C . ILE A 1 313 ? -31.598 9.811 3.482 1.00 94.75 313 ILE A C 1
ATOM 2506 O O . ILE A 1 313 ? -32.163 8.733 3.655 1.00 94.75 313 ILE A O 1
ATOM 2510 N N . ASP A 1 314 ? -31.457 10.708 4.461 1.00 92.50 314 ASP A N 1
ATOM 2511 C CA . ASP A 1 314 ? -31.916 10.472 5.836 1.00 92.50 314 ASP A CA 1
ATOM 2512 C C . ASP A 1 314 ? -33.449 10.459 5.982 1.00 92.50 314 ASP A C 1
ATOM 2514 O O . ASP A 1 314 ? -33.969 9.852 6.919 1.00 92.50 314 ASP A O 1
ATOM 2518 N N . LYS A 1 315 ? -34.188 11.105 5.070 1.00 91.44 315 LYS A N 1
ATOM 2519 C CA . LYS A 1 315 ? -35.663 11.107 5.087 1.00 91.44 315 LYS A CA 1
ATOM 2520 C C . LYS A 1 315 ? -36.274 9.789 4.625 1.00 91.44 315 LYS A C 1
ATOM 2522 O O . LYS A 1 315 ? -37.451 9.546 4.894 1.00 91.44 315 LYS A O 1
ATOM 2527 N N . GLN A 1 316 ? -35.519 8.962 3.907 1.00 81.56 316 GLN A N 1
ATOM 2528 C CA . GLN A 1 316 ? -36.046 7.709 3.389 1.00 81.56 316 GLN A CA 1
ATOM 2529 C C . GLN A 1 316 ? -36.083 6.647 4.498 1.00 81.56 316 GLN A C 1
ATOM 2531 O O . GLN A 1 316 ? -35.121 6.518 5.262 1.00 81.56 316 GLN A O 1
ATOM 2536 N N . PRO A 1 317 ? -37.179 5.876 4.617 1.00 66.81 317 PRO A N 1
ATOM 2537 C CA . PRO A 1 317 ? -37.249 4.782 5.575 1.00 66.81 317 PRO A CA 1
ATOM 2538 C C . PRO A 1 317 ? -36.146 3.754 5.282 1.00 66.81 317 PRO A C 1
ATOM 2540 O O . PRO A 1 317 ? -35.879 3.435 4.122 1.00 66.81 317 PRO A O 1
ATOM 2543 N N . LYS A 1 318 ? -35.490 3.287 6.350 1.00 57.19 318 LYS A N 1
ATOM 2544 C CA . LYS A 1 318 ? -34.432 2.269 6.295 1.00 57.19 318 LYS A CA 1
ATOM 2545 C C . LYS A 1 318 ? -34.958 0.910 5.856 1.00 57.19 318 LYS A C 1
ATOM 2547 O O . LYS A 1 318 ? -36.078 0.556 6.286 1.00 57.19 318 LYS A O 1
#

Foldseek 3Di:
DDDDDQALLNLQLLLLLLVLLLLLFAPALWDWDQDQPPQNPFGWTFIAHQARATAKTDGSVAQWMDGPPDMDGNLSVQCVVPHSNSSNVVGCVRNVPHTDDNPPDPSVPQLLSVLSVLSSLLSVLDDSPFKDKAQQADDGPAGGAGVVLQVVQADADVVLQPDCDSHPSYHSSRQWIFTGGHSHGQWIAGSNRRWIAGRDRHTDPSSSPNDPVVVPPPDDPPPPPDLPPDDDPPVLVVLLVLLSVPDLCVVQNPCLVVLLVVQVVCCVVPVDGDPDLSSLSSNLNVLVVVCVVSSNHDDDVRSVSSVVSSVSSVPDDD

Radius of gyration: 21.97 Å; chains: 1; bounding box: 61×52×49 Å

Organism: NCBI:txid449393

Secondary structure (DSSP, 8-state):
-PPPPPPHHHHHHHHHHHHHHHHHH--S-EEEEEE-HHHHT--EEEEEETT--EEEEEESSSS-EE-SS-EE--HHHHHHHT-HHHHHHHHHHHTT-----GGG--GGG-HHHHHHHHHHHHHHHS-TTTEEEEESEEEETTEEEE-HHHHTTS---HHHHTSPPSSTT--GGGGEEEEEETTEEEEEEETTT--EE-TTS-B-TTTTS--GGGGT--------------PPPHHHHHHHGGGTT--HHHHHGGGHHHHHHHHHHHHHHHSPPPS-HHHHHHHHHHHHHHHHHHS----HHHHHHHHHHHHHHHHS--

Sequence (318 aa):
MARTEISDHQKEVLAWKIMGEALRFIDQDLVFADLHPGGGQYDCLSLISRESEIVLMLNRAGSSAAGKTDHVEDIWETAIKENARAAAMYILSELGIDMYDEKDKDIDNSDQVLTCKRMARWVQSQSEKIGKPICCWIDDTYYVGQAKTFLEQVKIPPNWIAQEPPYKGTDWSAWLFALTMGDKVVAMVNMKTGEAINRDGTPMQDWYKKSAVAKKIAMKKPEVISFPEEVPSDEVLSYFRKVGRFDGYKVFGENLASVAESVSEHWRKTGDLPRDIEQIKGALFFEWRRAHHTGQYPEGEELRFIQLLATEIDKQPK

InterPro domains:
  IPR054445 T3SS, peptide-binding chaperone domain [PF22553] (15-211)

pLDDT: mean 83.35, std 16.19, range [28.69, 97.81]